Protein AF-0000000087658472 (afdb_homodimer)

Foldseek 3Di:
DPPPPPPPPPPVPPPPPPPCVNVPPPPPDPPDPPPPPPPPCPVVQQVQAAPQPSHGADQWKAFQPPGDIHHPVRVVVCVVVPQQADPPPRHGHDDCVRIDGDVVSVVVSVVD/DPPPPPPPPPPVPPPPPPDPVNVPPPPDDPPDPPPPPPDPCPVVQQVQAAPQPSHGADQWKAFQPPGDIHHPVRVVVCVVVPQQADPPPRHGHPDCVRIDGDVVSVVVVVVD

Sequence (224 aa):
MNNLPFSSANAEGKELSLDDYDRVRTPHKSLADNTELRLRAGTLSTELSCPICLDLLTQTMTTKECLHRFCAECITTALFRGNKECPTCRKKLVSKRSLRPDPNFDSLIAKVMNNLPFSSANAEGKELSLDDYDRVRTPHKSLADNTELRLRAGTLSTELSCPICLDLLTQTMTTKECLHRFCAECITTALFRGNKECPTCRKKLVSKRSLRPDPNFDSLIAKV

Solvent-accessible surface area (backbone atoms only — not comparable to full-atom values): 13220 Å² total; per-residue (Å²): 136,82,76,68,76,76,72,74,73,76,72,76,73,73,72,74,68,77,51,68,71,63,69,66,41,56,78,40,71,72,74,66,56,79,49,59,43,74,24,56,30,35,72,47,39,62,69,46,24,10,83,78,48,51,37,69,51,47,72,28,27,26,33,46,82,76,58,53,58,27,20,39,67,57,51,50,50,43,45,73,74,66,47,52,37,40,92,84,80,57,50,79,38,91,52,77,82,41,47,33,75,33,67,67,57,44,52,42,59,73,52,76,138,82,76,70,76,76,75,73,76,76,72,78,71,71,71,74,66,79,49,68,71,64,70,67,43,57,80,40,70,70,74,67,55,79,49,58,36,71,24,55,30,35,70,47,38,62,68,46,25,10,81,78,50,49,38,71,49,47,70,29,27,26,33,45,83,76,60,53,59,27,21,39,67,56,52,51,51,43,43,73,75,66,48,50,38,40,92,84,81,58,50,78,37,89,50,77,82,39,46,34,74,32,67,67,57,44,53,42,59,70,51,86

Radius of gyration: 25.74 Å; Cα contacts (8 Å, |Δi|>4): 326; chains: 2; bounding box: 112×47×68 Å

Secondary structure (DSSP, 8-state):
-------------------THHHH--------TT--EEE-HHHHHHHHB-TTT-SBPSSEEEETTT--EEEHHHHHHHHHTT--B-TTT--B--SGGGEEE-HHHHHHHHH-/-------------------THHHH--------TT--EEE-HHHHHHHHB-TTT-SBPSSEEEETTT--EEEHHHHHHHHHTT--B-TTT--B--SGGGEEE-HHHHHHHHH-

InterPro domains:
  IPR001841 Zinc finger, RING-type [PF13923] (50-89)
  IPR001841 Zinc finger, RING-type [PS50089] (50-90)
  IPR001841 Zinc finger, RING-type [SM00184] (50-89)
  IPR013083 Zinc finger, RING/FYVE/PHD-type [G3DSA:3.30.40.10] (43-112)
  IPR017907 Zinc finger, RING-type, conserved site [PS00518] (66-75)
  IPR043540 E3 ubiquitin-protein ligase RING1/RING2 [PTHR46076] (10-112)

Organism: Ancylostoma caninum (NCBI:txid29170)

pLDDT: mean 72.89, std 27.52, range [26.17, 98.81]
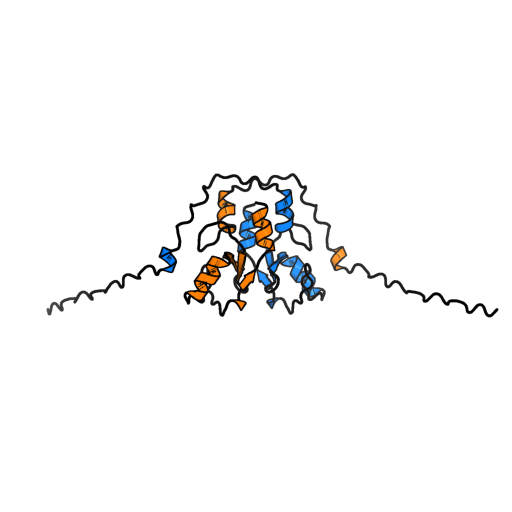
Nearest PDB structures (foldseek):
  3rpg-assembly1_C  TM=8.560E-01  e=5.191E-13  Homo sapiens
  2ckl-assembly1_B  TM=7.920E-01  e=3.411E-13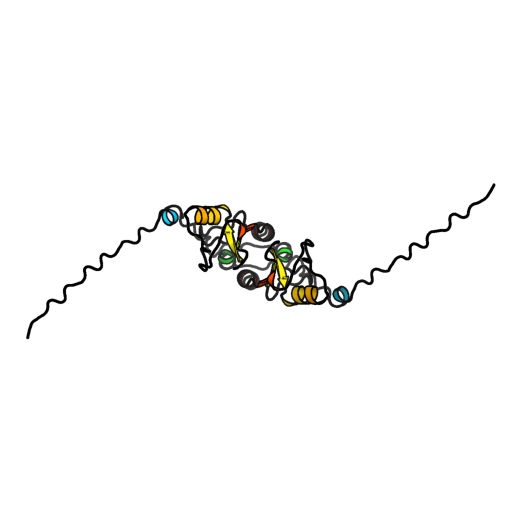  Mus musculus
  7nd1-assembly1_A  TM=8.164E-01  e=6.867E-13  Homo sapiens
  4r8p-assembly1_N  TM=8.300E-01  e=6.011E-12  Homo sapiens
  4r8p-assembly1_L  TM=8.344E-01  e=7.415E-12  Homo sapiens

Structure (mmCIF, N/CA/C/O backbone):
data_AF-0000000087658472-model_v1
#
loop_
_entity.id
_entity.type
_entity.pdbx_description
1 polymer 'RING-type E3 ubiquitin transferase'
#
loop_
_atom_site.group_PDB
_atom_site.id
_atom_site.type_symbol
_atom_site.label_atom_id
_atom_site.label_alt_id
_atom_site.label_comp_id
_atom_site.label_asym_id
_atom_site.label_entity_id
_atom_site.label_seq_id
_atom_site.pdbx_PDB_ins_code
_atom_site.Cartn_x
_atom_site.Cartn_y
_atom_site.Cartn_z
_atom_site.occupancy
_atom_site.B_iso_or_equiv
_atom_site.auth_seq_id
_atom_site.auth_comp_id
_atom_site.auth_asym_id
_atom_site.auth_atom_id
_atom_site.pdbx_PDB_model_num
ATOM 1 N N . MET A 1 1 ? -47.906 -23.25 -43.062 1 30.34 1 MET A N 1
ATOM 2 C CA . MET A 1 1 ? -47.688 -22.141 -42.156 1 30.34 1 MET A CA 1
ATOM 3 C C . MET A 1 1 ? -47.469 -22.656 -40.719 1 30.34 1 MET A C 1
ATOM 5 O O . MET A 1 1 ? -48.438 -22.891 -40 1 30.34 1 MET A O 1
ATOM 9 N N . ASN A 1 2 ? -46.562 -23.75 -40.562 1 27.38 2 ASN A N 1
ATOM 10 C CA . ASN A 1 2 ? -46.25 -24.594 -39.406 1 27.38 2 ASN A CA 1
ATOM 11 C C . ASN A 1 2 ? -45.688 -23.781 -38.25 1 27.38 2 ASN A C 1
ATOM 13 O O . ASN A 1 2 ? -44.719 -23.031 -38.406 1 27.38 2 ASN A O 1
ATOM 17 N N . ASN A 1 3 ? -46.656 -23.375 -37.375 1 29.25 3 ASN A N 1
ATOM 18 C CA . ASN A 1 3 ? -46.438 -22.641 -36.156 1 29.25 3 ASN A CA 1
ATOM 19 C C . ASN A 1 3 ? -45.438 -23.375 -35.25 1 29.25 3 ASN A C 1
ATOM 21 O O . ASN A 1 3 ? -45.75 -24.453 -34.719 1 29.25 3 ASN A O 1
ATOM 25 N N . LEU A 1 4 ? -44.25 -23.531 -35.688 1 34.59 4 LEU A N 1
ATOM 26 C CA . LEU A 1 4 ? -43.281 -24.188 -34.844 1 34.59 4 LEU A CA 1
ATOM 27 C C . LEU A 1 4 ? -43.219 -23.547 -33.469 1 34.59 4 LEU A C 1
ATOM 29 O O . LEU A 1 4 ? -43.156 -22.312 -33.344 1 34.59 4 LEU A O 1
ATOM 33 N N . PRO A 1 5 ? -43.969 -24.234 -32.5 1 37.62 5 PRO A N 1
ATOM 34 C CA . PRO A 1 5 ? -44 -23.688 -31.156 1 37.62 5 PRO A CA 1
ATOM 35 C C . PRO A 1 5 ? -42.594 -23.359 -30.609 1 37.62 5 PRO A C 1
ATOM 37 O O . PRO A 1 5 ? -41.625 -24 -31 1 37.62 5 PRO A O 1
ATOM 40 N N . PHE A 1 6 ? -42.344 -22.031 -30.531 1 32.72 6 PHE A N 1
ATOM 41 C CA . PHE A 1 6 ? -41.156 -21.484 -29.875 1 32.72 6 PHE A CA 1
ATOM 42 C C . PHE A 1 6 ? -41 -22.062 -28.469 1 32.72 6 PHE A C 1
ATOM 44 O O . PHE A 1 6 ? -41.875 -21.859 -27.609 1 32.72 6 PHE A O 1
ATOM 51 N N . SER A 1 7 ? -40.656 -23.391 -28.453 1 31.05 7 SER A N 1
ATOM 52 C CA . SER A 1 7 ? -40.406 -23.953 -27.125 1 31.05 7 SER A CA 1
ATOM 53 C C . SER A 1 7 ? -39.531 -23.031 -26.297 1 31.05 7 SER A C 1
ATOM 55 O O . SER A 1 7 ? -38.469 -22.609 -26.734 1 31.05 7 SER A O 1
ATOM 57 N N . SER A 1 8 ? -40.219 -22.281 -25.469 1 28.81 8 SER A N 1
ATOM 58 C CA . SER A 1 8 ? -39.625 -21.469 -24.422 1 28.81 8 SER A CA 1
ATOM 59 C C . SER A 1 8 ? -38.562 -22.219 -23.641 1 28.81 8 SER A C 1
ATOM 61 O O . SER A 1 8 ? -38.812 -23.297 -23.109 1 28.81 8 SER A O 1
ATOM 63 N N . ALA A 1 9 ? -37.406 -22.297 -24.188 1 26.17 9 ALA A N 1
ATOM 64 C CA . ALA A 1 9 ? -36.25 -22.812 -23.469 1 26.17 9 ALA A CA 1
ATOM 65 C C . ALA A 1 9 ? -3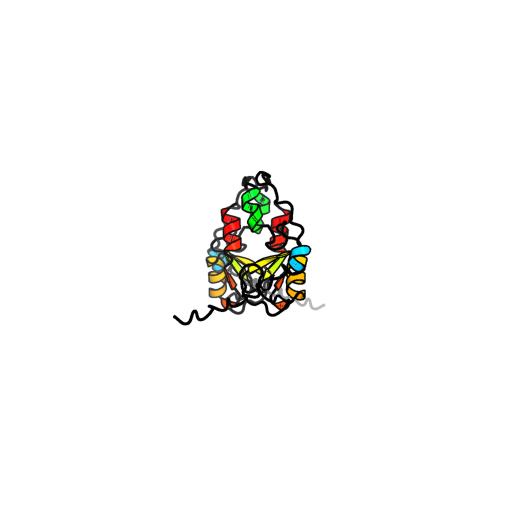6.25 -22.375 -22 1 26.17 9 ALA A C 1
ATOM 67 O O . ALA A 1 9 ? -36.469 -21.188 -21.703 1 26.17 9 ALA A O 1
ATOM 68 N N . ASN A 1 10 ? -36.875 -23.203 -21.141 1 27.91 10 ASN A N 1
ATOM 69 C CA . ASN A 1 10 ? -36.844 -23.078 -19.688 1 27.91 10 ASN A CA 1
ATOM 70 C C . ASN A 1 10 ? -35.469 -22.672 -19.188 1 27.91 10 ASN A C 1
ATOM 72 O O . ASN A 1 10 ? -34.5 -23.453 -19.312 1 27.91 10 ASN A O 1
ATOM 76 N N . ALA A 1 11 ? -35 -21.469 -19.422 1 28 11 ALA A N 1
ATOM 77 C CA . ALA A 1 11 ? -33.812 -20.922 -18.797 1 28 11 ALA A CA 1
ATOM 78 C C . ALA A 1 11 ? -33.75 -21.312 -17.312 1 28 11 ALA A C 1
ATOM 80 O O . ALA A 1 11 ? -34.562 -20.875 -16.516 1 28 11 ALA A O 1
ATOM 81 N N . GLU A 1 12 ? -33.625 -22.578 -17 1 31.33 12 GLU A N 1
ATOM 82 C CA . GLU A 1 12 ? -33.375 -22.922 -15.602 1 31.33 12 GLU A CA 1
ATOM 83 C C . GLU A 1 12 ? -32.438 -21.922 -14.953 1 31.33 12 GLU A C 1
ATOM 85 O O . GLU A 1 12 ? -31.297 -21.734 -15.422 1 31.33 12 GLU A O 1
ATOM 90 N N . GLY A 1 13 ? -32.906 -20.719 -14.594 1 29.78 13 GLY A N 1
ATOM 91 C CA . GLY A 1 13 ? -32.281 -19.703 -13.781 1 29.78 13 GLY A CA 1
ATOM 92 C C . GLY A 1 13 ? -31.453 -20.281 -12.641 1 29.78 13 GLY A C 1
ATOM 93 O O . GLY A 1 13 ? -32 -20.906 -11.727 1 29.78 13 GLY A O 1
ATOM 94 N N . LYS A 1 14 ? -30.406 -21.062 -12.891 1 32.84 14 LYS A N 1
ATOM 95 C CA . LYS A 1 14 ? -29.547 -21.484 -11.781 1 32.84 14 LYS A CA 1
ATOM 96 C C . LYS A 1 14 ? -29.375 -20.344 -10.773 1 32.84 14 LYS A C 1
ATOM 98 O O . LYS A 1 14 ? -28.938 -19.25 -11.125 1 32.84 14 LYS A O 1
ATOM 103 N N . GLU A 1 15 ? -30.297 -20.266 -9.805 1 33.66 15 GLU A N 1
ATOM 104 C CA . GLU A 1 15 ? -30.156 -19.406 -8.633 1 33.66 15 GLU A CA 1
ATOM 105 C C . GLU A 1 15 ? -28.719 -19.406 -8.117 1 33.66 15 GLU A C 1
ATOM 107 O O . GLU A 1 15 ? -28.172 -20.453 -7.781 1 33.66 15 GLU A O 1
ATOM 112 N N . LEU A 1 16 ? -27.828 -18.859 -8.812 1 36.22 16 LEU A N 1
ATOM 113 C CA . LEU A 1 16 ? -26.516 -18.609 -8.234 1 36.22 16 LEU A CA 1
ATOM 114 C C . LEU A 1 16 ? -26.609 -18.391 -6.73 1 36.22 16 LEU A C 1
ATOM 116 O O . LEU A 1 16 ? -27.25 -17.438 -6.273 1 36.22 16 LEU A O 1
ATOM 120 N N . SER A 1 17 ? -26.828 -19.516 -5.988 1 35.62 17 SER A N 1
ATOM 121 C CA . SER A 1 17 ? -26.734 -19.516 -4.531 1 35.62 17 SER A CA 1
ATOM 122 C C . SER A 1 17 ? -25.625 -18.594 -4.043 1 35.62 17 SER A C 1
ATOM 124 O O . SER A 1 17 ? -24.5 -18.656 -4.543 1 35.62 17 SER A O 1
ATOM 126 N N . LEU A 1 18 ? -25.922 -17.406 -3.754 1 39.31 18 LEU A N 1
ATOM 127 C CA . LEU A 1 18 ? -25.062 -16.531 -2.982 1 39.31 18 LEU A CA 1
ATOM 128 C C . LEU A 1 18 ? -24.203 -17.328 -1.994 1 39.31 18 LEU A C 1
ATOM 130 O O . LEU A 1 18 ? -24.75 -18.031 -1.135 1 39.31 18 LEU A O 1
ATOM 134 N N . ASP A 1 19 ? -23.172 -17.984 -2.432 1 38.66 19 ASP A N 1
ATOM 135 C CA . ASP A 1 19 ? -22.312 -18.875 -1.653 1 38.66 19 ASP A CA 1
ATOM 136 C C . ASP A 1 19 ? -22.062 -18.312 -0.257 1 38.66 19 ASP A C 1
ATOM 138 O O . ASP A 1 19 ? -22.297 -17.141 -0.008 1 38.66 19 ASP A O 1
ATOM 142 N N . ASP A 1 20 ? -21.812 -19.219 0.726 1 39.56 20 ASP A N 1
ATOM 143 C CA . ASP A 1 20 ? -21.578 -19.062 2.156 1 39.56 20 ASP A CA 1
ATOM 144 C C . ASP A 1 20 ? -20.672 -17.859 2.436 1 39.56 20 ASP A C 1
ATOM 146 O O . ASP A 1 2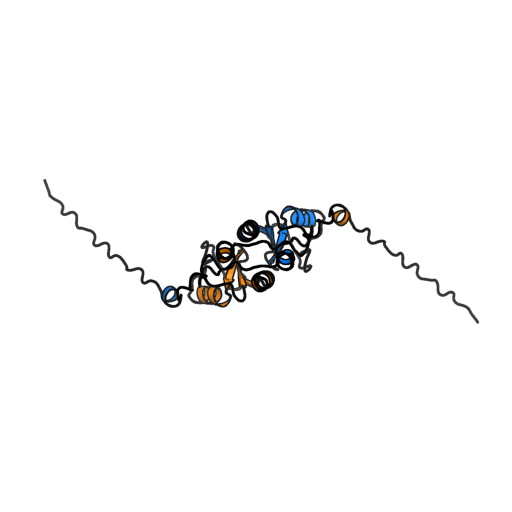0 ? -20.656 -17.328 3.547 1 39.56 20 ASP A O 1
ATOM 150 N N . TYR A 1 21 ? -19.766 -17.656 1.593 1 40.56 21 TYR A N 1
ATOM 151 C CA . TYR A 1 21 ? -18.953 -16.484 1.854 1 40.56 21 TYR A CA 1
ATOM 152 C C . TYR A 1 21 ? -19.812 -15.234 1.986 1 40.56 21 TYR A C 1
ATOM 154 O O . TYR A 1 21 ? -19.547 -14.375 2.836 1 40.56 21 TYR A O 1
ATOM 162 N N . ASP A 1 22 ? -20.781 -15.117 1.139 1 42.12 22 ASP A N 1
ATOM 163 C CA . ASP A 1 22 ? -21.672 -13.969 1.222 1 42.12 22 ASP A CA 1
ATOM 164 C C . ASP A 1 22 ? -22.484 -13.984 2.521 1 42.12 22 ASP A C 1
ATOM 166 O O . ASP A 1 22 ? -23.125 -12.992 2.873 1 42.12 22 ASP A O 1
ATOM 170 N N . ARG A 1 23 ? -22.781 -15.148 3.047 1 40.56 23 ARG A N 1
ATOM 171 C CA . ARG A 1 23 ? -23.578 -15.258 4.273 1 40.56 23 ARG A CA 1
ATOM 172 C C . ARG A 1 23 ? -22.812 -14.688 5.465 1 40.56 23 ARG A C 1
ATOM 174 O O . ARG A 1 23 ? -23.391 -14.43 6.52 1 40.56 23 ARG A O 1
ATOM 181 N N . VAL A 1 24 ? -21.547 -14.914 5.465 1 43.03 24 VAL A N 1
ATOM 182 C CA . VAL A 1 24 ? -20.797 -14.461 6.637 1 43.03 24 VAL A CA 1
ATOM 183 C C . VAL A 1 24 ? -20.531 -12.961 6.531 1 43.03 24 VAL A C 1
ATOM 185 O O . VAL A 1 24 ? -20.016 -12.352 7.469 1 43.03 24 VAL A O 1
ATOM 188 N N . ARG A 1 25 ? -20.656 -12.445 5.387 1 38.69 25 ARG A N 1
ATOM 189 C CA . ARG A 1 25 ? -20.359 -11.016 5.332 1 38.69 25 ARG A CA 1
ATOM 190 C C . ARG A 1 25 ? -21.453 -10.203 6.031 1 38.69 25 ARG A C 1
ATOM 192 O O . ARG A 1 25 ? -22.625 -10.297 5.672 1 38.69 25 ARG A O 1
ATOM 199 N N . THR A 1 26 ? -21.422 -10.242 7.32 1 38.94 26 THR A N 1
ATOM 200 C CA . THR A 1 26 ? -22.297 -9.234 7.914 1 38.94 26 THR A CA 1
ATOM 201 C C . THR A 1 26 ? -22.047 -7.867 7.293 1 38.94 26 THR A C 1
ATOM 203 O O . THR A 1 26 ? -20.906 -7.473 7.09 1 38.94 26 THR A O 1
ATOM 206 N N . PRO A 1 27 ? -23.078 -7.387 6.594 1 36.5 27 PRO A N 1
ATOM 207 C CA . PRO A 1 27 ? -22.891 -6.027 6.082 1 36.5 27 PRO A CA 1
ATOM 208 C C . PRO A 1 27 ? -22.266 -5.094 7.109 1 36.5 27 PRO A C 1
ATOM 210 O O . PRO A 1 27 ? -22.625 -5.117 8.289 1 36.5 27 PRO A O 1
ATOM 213 N N . HIS A 1 28 ? -21.031 -4.887 7.031 1 39.03 28 HIS A N 1
ATOM 214 C CA . HIS A 1 28 ? -20.391 -3.93 7.926 1 39.03 28 HIS A CA 1
ATOM 215 C C . HIS A 1 28 ? -21.156 -2.604 7.941 1 39.03 28 HIS A C 1
ATOM 217 O O . HIS A 1 28 ? -21.781 -2.232 6.949 1 39.03 28 HIS A O 1
ATOM 223 N N . LYS A 1 29 ? -21.656 -2.203 9.07 1 37.66 29 LYS A N 1
ATOM 224 C CA . LYS A 1 29 ? -22.234 -0.881 9.266 1 37.66 29 LYS A CA 1
ATOM 225 C C . LYS A 1 29 ? -21.469 0.183 8.484 1 37.66 29 LYS A C 1
ATOM 227 O O . LYS A 1 29 ? -20.25 0.239 8.547 1 37.66 29 LYS A O 1
ATOM 232 N N . SER A 1 30 ? -22 0.562 7.312 1 38.56 30 SER A N 1
ATOM 233 C CA . SER A 1 30 ? -21.438 1.707 6.602 1 38.56 30 SER A CA 1
ATOM 234 C C . SER A 1 30 ? -20.906 2.756 7.574 1 38.56 30 SER A C 1
ATOM 236 O O . SER A 1 30 ? -21.594 3.129 8.531 1 38.56 30 SER A O 1
ATOM 238 N N . LEU A 1 31 ? -19.688 2.801 7.992 1 41.69 31 LEU A N 1
ATOM 239 C CA . LEU A 1 31 ? -19.219 3.977 8.719 1 41.69 31 LEU A CA 1
ATOM 240 C C . LEU A 1 31 ? -19.938 5.23 8.234 1 41.69 31 LEU A C 1
ATOM 242 O O . LEU A 1 31 ? -20.078 5.449 7.027 1 41.69 31 LEU A O 1
ATOM 246 N N . ALA A 1 32 ? -20.875 5.738 8.914 1 40.34 32 ALA A N 1
ATOM 247 C CA . ALA A 1 32 ? -21.594 6.988 8.672 1 40.34 32 ALA A CA 1
ATOM 248 C C . ALA A 1 32 ? -20.656 8.07 8.141 1 40.34 32 ALA A C 1
ATOM 250 O O . ALA A 1 32 ? -19.484 8.141 8.547 1 40.34 32 ALA A O 1
ATOM 251 N N . ASP A 1 33 ? -20.828 8.727 6.906 1 45.09 33 ASP A N 1
ATOM 252 C CA . ASP A 1 33 ? -20.281 9.836 6.133 1 45.09 33 ASP A CA 1
ATOM 253 C C . ASP A 1 33 ? -19.688 10.906 7.047 1 45.09 33 ASP A C 1
ATOM 255 O O . ASP A 1 33 ? -18.688 11.531 6.707 1 45.09 33 ASP A O 1
ATOM 259 N N . ASN A 1 34 ? -20.359 11.266 8.141 1 42.62 34 ASN A N 1
ATOM 260 C CA . ASN A 1 34 ? -20.109 12.57 8.742 1 42.62 34 ASN A CA 1
ATOM 261 C C . ASN A 1 34 ? -19 12.508 9.789 1 42.62 34 ASN A C 1
ATOM 263 O O . ASN A 1 34 ? -18.906 13.383 10.656 1 42.62 34 ASN A O 1
ATOM 267 N N . THR A 1 35 ? -18.438 11.305 10.078 1 43.53 35 THR A N 1
ATOM 268 C CA . THR A 1 35 ? -17.484 11.398 11.18 1 43.53 35 THR A CA 1
ATOM 269 C C . THR A 1 35 ? -16.156 11.992 10.711 1 43.53 35 THR A C 1
ATOM 271 O O . THR A 1 35 ? -15.547 11.492 9.766 1 43.53 35 THR A O 1
ATOM 274 N N . GLU A 1 36 ? -16.047 13.297 10.922 1 46.66 36 GLU A N 1
ATOM 275 C CA . GLU A 1 36 ? -14.812 14.047 10.68 1 46.66 36 GLU A CA 1
ATOM 276 C C . GLU A 1 36 ? -13.656 13.492 11.508 1 46.66 36 GLU A C 1
ATOM 278 O O . GLU A 1 36 ? -13.742 13.43 12.734 1 46.66 36 GLU A O 1
ATOM 283 N N . LEU A 1 37 ? -13.117 12.43 11.047 1 47.88 37 LEU A N 1
ATOM 284 C CA . LEU A 1 37 ? -11.914 12.07 11.789 1 47.88 37 LEU A CA 1
ATOM 285 C C . LEU A 1 37 ? -10.898 13.219 11.766 1 47.88 37 LEU A C 1
ATOM 287 O O . LEU A 1 37 ? -10.688 13.836 10.719 1 47.88 37 LEU A O 1
ATOM 291 N N . ARG A 1 38 ? -10.812 13.977 12.797 1 46.91 38 ARG A N 1
ATOM 292 C CA . ARG A 1 38 ? -9.812 15.008 13.023 1 46.91 38 ARG A CA 1
ATOM 293 C C . ARG A 1 38 ? -8.398 14.445 12.906 1 46.91 38 ARG A C 1
ATOM 295 O O . ARG A 1 38 ? -7.965 13.664 13.758 1 46.91 38 ARG A O 1
ATOM 302 N N . LEU A 1 39 ? -8.086 13.898 11.789 1 50.97 39 LEU A N 1
ATOM 303 C CA . LEU A 1 39 ? -6.699 13.453 11.75 1 50.97 39 LEU A CA 1
ATOM 304 C C . LEU A 1 39 ? -5.742 14.633 11.898 1 50.97 39 LEU A C 1
ATOM 306 O O . LEU A 1 39 ? -6.008 15.719 11.391 1 50.97 39 LEU A O 1
ATOM 310 N N . ARG A 1 40 ? -5.051 14.766 13 1 48.34 40 ARG A N 1
ATOM 311 C CA . ARG A 1 40 ? -3.992 15.758 13.141 1 48.34 40 ARG A CA 1
ATOM 312 C C . ARG A 1 40 ? -3.02 15.688 11.969 1 48.34 40 ARG A C 1
ATOM 314 O O . ARG A 1 40 ? -2.547 14.609 11.602 1 48.34 40 ARG A O 1
ATOM 321 N N . ALA A 1 41 ? -3.166 16.469 11.031 1 54.44 41 ALA A N 1
ATOM 322 C CA . ALA A 1 41 ? -2.379 16.625 9.812 1 54.44 41 ALA A CA 1
ATOM 323 C C . ALA A 1 41 ? -0.94 16.172 10.031 1 54.44 41 ALA A C 1
ATOM 325 O O . ALA A 1 41 ? -0.314 15.617 9.117 1 54.44 41 ALA A O 1
ATOM 326 N N . GLY A 1 42 ? -0.486 16.203 11.281 1 54.5 42 GLY A N 1
ATOM 327 C CA . GLY A 1 42 ? 0.942 15.984 11.438 1 54.5 42 GLY A CA 1
ATOM 328 C C . GLY A 1 42 ? 1.323 14.516 11.406 1 54.5 42 GLY A C 1
ATOM 329 O O . GLY A 1 42 ? 2.328 14.148 10.797 1 54.5 42 GLY A O 1
ATOM 330 N N . THR A 1 43 ? 0.614 13.695 12.172 1 58.91 43 THR A N 1
ATOM 331 C CA . THR A 1 43 ? 1.018 12.297 12.297 1 58.91 43 THR A CA 1
ATOM 332 C C . THR A 1 43 ? 0.682 11.516 11.031 1 58.91 43 THR A C 1
ATOM 334 O O . THR A 1 43 ? 1.439 10.641 10.617 1 58.91 43 THR A O 1
ATOM 337 N N . LEU A 1 44 ? -0.344 11.961 10.359 1 66.56 44 LEU A N 1
ATOM 338 C CA . LEU A 1 44 ? -0.677 11.273 9.117 1 66.56 44 LEU A CA 1
ATOM 339 C C . LEU A 1 44 ? 0.315 11.641 8.016 1 66.56 44 LEU A C 1
ATOM 341 O O . LEU A 1 44 ? 0.471 10.891 7.047 1 66.56 44 LEU A O 1
ATOM 345 N N . SER A 1 45 ? 1.047 12.633 8.367 1 73.75 45 SER A N 1
ATOM 346 C CA . SER A 1 45 ? 1.925 13.18 7.336 1 73.75 45 SER A CA 1
ATOM 347 C C . SER A 1 45 ? 3.096 12.242 7.059 1 73.75 45 SER A C 1
ATOM 349 O O . SER A 1 45 ? 3.477 12.039 5.902 1 73.75 45 SER A O 1
ATOM 351 N N . THR A 1 46 ? 3.555 11.531 8.07 1 85.19 46 THR A N 1
ATOM 352 C CA . THR A 1 46 ? 4.73 10.703 7.836 1 85.19 46 THR A CA 1
ATOM 353 C C . THR A 1 46 ? 4.371 9.484 6.992 1 85.19 46 THR A C 1
ATOM 355 O O . THR A 1 46 ? 5.156 9.062 6.141 1 85.19 46 THR A O 1
ATOM 358 N N . GLU A 1 47 ? 3.174 9.023 7.266 1 88.62 47 GLU A N 1
ATOM 359 C CA . GLU A 1 47 ? 2.768 7.816 6.551 1 88.62 47 GLU A CA 1
ATOM 360 C C . GLU A 1 47 ? 2.414 8.125 5.098 1 88.62 47 GLU A C 1
ATOM 362 O O . GLU A 1 47 ? 2.408 7.234 4.25 1 88.62 47 GLU A O 1
ATOM 367 N N . LEU A 1 48 ? 2.168 9.414 4.863 1 91.69 48 LEU A N 1
ATOM 368 C CA . LEU A 1 48 ? 1.75 9.812 3.527 1 91.69 48 LEU A CA 1
ATOM 369 C C . LEU A 1 48 ? 2.896 10.492 2.781 1 91.69 48 LEU A C 1
ATOM 371 O O . LEU A 1 48 ? 2.738 10.898 1.628 1 91.69 48 LEU A O 1
ATOM 375 N N . SER A 1 49 ? 4.066 10.492 3.463 1 92.56 49 SER A N 1
ATOM 376 C CA . SER A 1 49 ? 5.195 11.203 2.865 1 92.56 49 SER A CA 1
ATOM 377 C C . SER A 1 49 ? 6.199 10.227 2.26 1 92.56 49 SER A C 1
ATOM 379 O O . SER A 1 49 ? 6.391 9.125 2.777 1 92.56 49 SER A O 1
ATOM 381 N N . CYS A 1 50 ? 6.805 10.664 1.278 1 96 50 CYS A N 1
ATOM 382 C CA . CYS A 1 50 ? 7.918 9.945 0.666 1 96 50 CYS A CA 1
ATOM 383 C C . CYS A 1 50 ? 9.164 10.023 1.539 1 96 50 CYS A C 1
ATOM 385 O O . CYS A 1 50 ? 9.609 11.117 1.896 1 96 50 CYS A O 1
ATOM 387 N N . PRO A 1 51 ? 9.781 8.906 1.803 1 96.69 51 PRO A N 1
ATOM 388 C CA . PRO A 1 51 ? 10.984 8.898 2.641 1 96.69 51 PRO A CA 1
ATOM 389 C C . PRO A 1 51 ? 12.18 9.539 1.952 1 96.69 51 PRO A C 1
ATOM 391 O O . PRO A 1 51 ? 13.188 9.844 2.605 1 96.69 51 PRO A O 1
ATOM 394 N N . ILE A 1 52 ? 12.133 9.719 0.731 1 95.88 52 ILE A N 1
ATOM 395 C CA . ILE A 1 52 ? 13.281 10.25 0.002 1 95.88 52 ILE A CA 1
ATOM 396 C C . ILE A 1 52 ? 13.195 11.766 -0.075 1 95.88 52 ILE A C 1
ATOM 398 O O . ILE A 1 52 ? 14.117 12.477 0.344 1 95.88 52 ILE A O 1
ATOM 402 N N . CYS A 1 53 ? 12.156 12.258 -0.551 1 94.62 53 CYS A N 1
ATOM 403 C CA . CYS A 1 53 ? 12.062 13.703 -0.757 1 94.62 53 CYS A CA 1
ATOM 404 C C . CYS A 1 53 ? 11.352 14.375 0.41 1 94.62 53 CYS A C 1
ATOM 406 O O . CYS A 1 53 ? 11.391 15.602 0.542 1 94.62 53 CYS A O 1
ATOM 408 N N . LEU A 1 54 ? 10.602 13.602 1.284 1 92.06 54 LEU A N 1
ATOM 409 C CA . LEU A 1 54 ? 9.922 14.023 2.508 1 92.06 54 LEU A CA 1
ATOM 410 C C . LEU A 1 54 ? 8.68 14.844 2.186 1 92.06 54 LEU A C 1
ATOM 412 O O . LEU A 1 54 ? 8.086 15.453 3.08 1 92.06 54 LEU A O 1
ATOM 416 N N . ASP A 1 55 ? 8.211 14.883 0.914 1 91.56 55 ASP A N 1
ATOM 417 C CA . ASP A 1 55 ? 6.938 15.461 0.515 1 91.56 55 ASP A CA 1
ATOM 418 C C . ASP A 1 55 ? 5.848 14.398 0.436 1 91.56 55 ASP A C 1
ATOM 420 O O . ASP A 1 55 ? 6.125 13.203 0.601 1 91.56 55 ASP A O 1
ATOM 424 N N . LEU A 1 56 ? 4.609 14.867 0.249 1 93.25 56 LEU A N 1
ATOM 425 C CA . LEU A 1 56 ? 3.527 13.914 0.003 1 93.25 56 LEU A CA 1
ATOM 426 C C . LEU A 1 56 ? 3.842 13.031 -1.198 1 93.25 56 LEU A C 1
ATOM 428 O O . LEU A 1 56 ? 4.352 13.516 -2.213 1 93.25 56 LEU A O 1
ATOM 432 N N . LEU A 1 57 ? 3.553 11.852 -1.019 1 96.06 57 LEU A N 1
ATOM 433 C CA . LEU A 1 57 ? 3.803 10.906 -2.104 1 96.06 57 LEU A CA 1
ATOM 434 C C . LEU A 1 57 ? 3.074 11.336 -3.373 1 96.06 57 LEU A C 1
ATOM 436 O O . LEU A 1 57 ? 1.908 11.734 -3.32 1 96.06 57 LEU A O 1
ATOM 440 N N . THR A 1 58 ? 3.777 11.352 -4.508 1 97 58 THR A N 1
ATOM 441 C CA . THR A 1 58 ? 3.221 11.633 -5.828 1 97 58 THR A CA 1
ATOM 442 C C . THR A 1 58 ? 3.488 10.469 -6.785 1 97 58 THR A C 1
ATOM 444 O O . THR A 1 58 ? 4.625 10.008 -6.906 1 97 58 THR A O 1
ATOM 447 N N . GLN A 1 59 ? 2.354 10.094 -7.52 1 98.62 59 GLN A N 1
ATOM 448 C CA . GLN A 1 59 ? 2.5 8.914 -8.367 1 98.62 59 GLN A CA 1
ATOM 449 C C . GLN A 1 59 ? 3.193 7.781 -7.613 1 98.62 59 GLN A C 1
ATOM 451 O O . GLN A 1 59 ? 4.25 7.305 -8.031 1 98.62 59 GLN A O 1
ATOM 456 N N . THR A 1 60 ? 2.561 7.289 -6.582 1 98.5 60 THR A N 1
ATOM 457 C CA . THR A 1 60 ? 3.145 6.398 -5.586 1 98.5 60 THR A CA 1
ATOM 458 C C . THR A 1 60 ? 3.584 5.086 -6.227 1 98.5 60 THR A C 1
ATOM 460 O O . THR A 1 60 ? 2.838 4.488 -7.008 1 98.5 60 THR A O 1
ATOM 463 N N . MET A 1 61 ? 4.816 4.703 -5.98 1 98.81 61 MET A N 1
ATOM 464 C CA . MET A 1 61 ? 5.355 3.379 -6.281 1 98.81 61 MET A CA 1
ATOM 465 C C . MET A 1 61 ? 5.582 2.58 -5 1 98.81 61 MET A C 1
ATOM 467 O O . MET A 1 61 ? 6.066 3.121 -4.004 1 98.81 61 MET A O 1
ATOM 471 N N . THR A 1 62 ? 5.176 1.262 -4.992 1 98.5 62 THR A N 1
ATOM 472 C CA . THR A 1 62 ? 5.336 0.367 -3.852 1 98.5 62 THR A CA 1
ATOM 473 C C . THR A 1 62 ? 6.254 -0.799 -4.203 1 98.5 62 THR A C 1
ATOM 475 O O . THR A 1 62 ? 6.152 -1.371 -5.289 1 98.5 62 THR A O 1
ATOM 478 N N . THR A 1 63 ? 7.145 -1.062 -3.309 1 97.69 63 THR A N 1
ATOM 479 C CA . THR A 1 63 ? 7.965 -2.252 -3.504 1 97.69 63 THR A CA 1
ATOM 480 C C . THR A 1 63 ? 7.148 -3.518 -3.246 1 97.69 63 THR A C 1
ATOM 482 O O . THR A 1 63 ? 6.387 -3.586 -2.279 1 97.69 63 THR A O 1
ATOM 485 N N . LYS A 1 64 ? 7.324 -4.492 -4.016 1 96.44 64 LYS A N 1
ATOM 486 C CA . LYS A 1 64 ? 6.504 -5.695 -3.949 1 96.44 64 LYS A CA 1
ATOM 487 C C . LYS A 1 64 ? 6.793 -6.488 -2.676 1 96.44 64 LYS A C 1
ATOM 489 O O . LYS A 1 64 ? 5.879 -7.055 -2.072 1 96.44 64 LYS A O 1
ATOM 494 N N . GLU A 1 65 ? 7.992 -6.48 -2.225 1 94.62 65 GLU A N 1
ATOM 495 C CA . GLU A 1 65 ? 8.375 -7.367 -1.128 1 94.62 65 GLU A CA 1
ATOM 496 C C . GLU A 1 65 ? 8.172 -6.691 0.224 1 94.62 65 GLU A C 1
ATOM 498 O O . GLU A 1 65 ? 7.633 -7.297 1.152 1 94.62 65 GLU A O 1
ATOM 503 N N . CYS A 1 66 ? 8.578 -5.5 0.351 1 96.19 66 CYS A N 1
ATOM 504 C CA . CYS A 1 66 ? 8.547 -4.863 1.662 1 96.19 66 CYS A CA 1
ATOM 505 C C . CYS A 1 66 ? 7.41 -3.852 1.749 1 96.19 66 CYS A C 1
ATOM 507 O O . CYS A 1 66 ? 7.09 -3.365 2.834 1 96.19 66 CYS A O 1
ATOM 509 N N . LEU A 1 67 ? 6.801 -3.453 0.731 1 98.06 67 LEU A N 1
ATOM 510 C CA . LEU A 1 67 ? 5.613 -2.615 0.624 1 98.06 67 LEU A CA 1
ATOM 511 C C . LEU A 1 67 ? 5.906 -1.194 1.093 1 98.06 67 LEU A C 1
ATOM 513 O O . LEU A 1 67 ? 4.988 -0.452 1.45 1 98.06 67 LEU A O 1
ATOM 517 N N . HIS A 1 68 ? 7.18 -0.794 1.011 1 97.81 68 HIS A N 1
ATOM 518 C CA . HIS A 1 68 ? 7.473 0.617 1.231 1 97.81 68 HIS A CA 1
ATOM 519 C C . HIS A 1 68 ? 7.137 1.45 -0 1 97.81 68 HIS A C 1
ATOM 521 O O . HIS A 1 68 ? 7.277 0.979 -1.131 1 97.81 68 HIS A O 1
ATOM 527 N N . ARG A 1 69 ? 6.68 2.615 0.298 1 98.31 69 ARG A N 1
ATOM 528 C CA . ARG A 1 69 ? 6.156 3.48 -0.753 1 98.31 69 ARG A CA 1
ATOM 529 C C . ARG A 1 69 ? 7.07 4.68 -0.984 1 98.31 69 ARG A C 1
ATOM 531 O O . ARG A 1 69 ? 7.645 5.223 -0.036 1 98.31 69 ARG A O 1
ATOM 538 N N . PHE A 1 70 ? 7.172 5.105 -2.281 1 98.19 70 PHE A N 1
ATOM 539 C CA . PHE A 1 70 ? 7.957 6.254 -2.719 1 98.19 70 PHE A CA 1
ATOM 540 C C . PHE A 1 70 ? 7.273 6.965 -3.879 1 98.19 70 PHE A C 1
ATOM 542 O O . PHE A 1 70 ? 6.449 6.375 -4.578 1 98.19 70 PHE A O 1
ATOM 549 N N . CYS A 1 71 ? 7.629 8.195 -4.062 1 98.38 71 CYS A N 1
ATOM 550 C CA . CYS A 1 71 ? 7.27 8.812 -5.328 1 98.38 71 CYS A CA 1
ATOM 551 C C . CYS A 1 71 ? 7.867 8.047 -6.504 1 98.38 71 CYS A C 1
ATOM 553 O O . CYS A 1 71 ? 8.977 7.527 -6.406 1 98.38 71 CYS A O 1
ATOM 555 N N . ALA A 1 72 ? 7.176 8.039 -7.531 1 98.75 72 ALA A N 1
ATOM 556 C CA . ALA A 1 72 ? 7.695 7.395 -8.734 1 98.75 72 ALA A CA 1
ATOM 557 C C . ALA A 1 72 ? 9.047 7.98 -9.133 1 98.75 72 ALA A C 1
ATOM 559 O O . ALA A 1 72 ? 10.008 7.238 -9.367 1 98.75 72 ALA A O 1
ATOM 560 N N . GLU A 1 73 ? 9.141 9.242 -9.141 1 98.19 73 GLU A N 1
ATOM 561 C CA . GLU A 1 73 ? 10.375 9.891 -9.57 1 98.19 73 GLU A CA 1
ATOM 562 C C . GLU A 1 73 ? 11.516 9.594 -8.602 1 98.19 73 GLU A C 1
ATOM 564 O O . GLU A 1 73 ? 12.633 9.305 -9.023 1 98.19 73 GLU A O 1
ATOM 569 N N . CYS A 1 74 ? 11.227 9.633 -7.387 1 97.88 74 CYS A N 1
ATOM 570 C CA . CYS A 1 74 ? 12.25 9.438 -6.371 1 97.88 74 CYS A CA 1
ATOM 571 C C . CYS A 1 74 ? 12.844 8.031 -6.461 1 97.88 74 CYS A C 1
ATOM 573 O O . CYS A 1 74 ? 14.062 7.867 -6.512 1 97.88 74 CYS A O 1
ATOM 575 N N . ILE A 1 75 ? 12.047 7.035 -6.504 1 98 75 ILE A N 1
ATOM 576 C CA . ILE A 1 75 ? 12.539 5.664 -6.473 1 98 75 ILE A CA 1
ATOM 577 C C . ILE A 1 75 ? 13.203 5.328 -7.805 1 98 75 ILE A C 1
ATOM 579 O O . ILE A 1 75 ? 14.188 4.582 -7.844 1 98 75 ILE A O 1
ATOM 583 N N . THR A 1 76 ? 12.633 5.848 -8.836 1 96.88 76 THR A N 1
ATOM 584 C CA . THR A 1 76 ? 13.273 5.633 -10.133 1 96.88 76 THR A CA 1
ATOM 585 C C . THR A 1 76 ? 14.672 6.242 -10.156 1 96.88 76 THR A C 1
ATOM 587 O O . THR A 1 76 ? 15.625 5.605 -10.609 1 96.88 76 THR A O 1
ATOM 590 N N . THR A 1 77 ? 14.742 7.434 -9.672 1 96.81 77 THR A N 1
ATOM 591 C CA . THR A 1 77 ? 16.031 8.102 -9.602 1 96.81 77 THR A CA 1
ATOM 592 C C . THR A 1 77 ? 17.016 7.312 -8.727 1 96.81 77 THR A C 1
ATOM 594 O O . THR A 1 77 ? 18.172 7.148 -9.086 1 96.81 77 THR A O 1
ATOM 597 N N . ALA A 1 78 ? 16.531 6.848 -7.598 1 96.38 78 ALA A N 1
ATOM 598 C CA . ALA A 1 78 ? 17.375 6.062 -6.695 1 96.38 78 ALA A CA 1
ATOM 599 C C . ALA A 1 78 ? 17.922 4.824 -7.398 1 96.38 78 ALA A C 1
ATOM 601 O O . ALA A 1 78 ? 19.109 4.523 -7.305 1 96.38 78 ALA A O 1
ATOM 602 N N . LEU A 1 79 ? 17.125 4.113 -8.125 1 94.69 79 LEU A N 1
ATOM 603 C CA . LEU A 1 79 ? 17.531 2.902 -8.828 1 94.69 79 LEU A CA 1
ATOM 604 C C . LEU A 1 79 ? 18.516 3.229 -9.945 1 94.69 79 LEU A C 1
ATOM 606 O O . LEU A 1 79 ? 19.5 2.5 -10.156 1 94.69 79 LEU A O 1
ATOM 610 N N . PHE A 1 80 ? 18.281 4.289 -10.602 1 93.62 80 PHE A N 1
ATOM 611 C CA . PHE A 1 80 ? 19.125 4.691 -11.727 1 93.62 80 PHE A CA 1
ATOM 612 C C . PHE A 1 80 ? 20.516 5.086 -11.258 1 93.62 80 PHE A C 1
ATOM 614 O O . PHE A 1 80 ? 21.5 4.934 -11.992 1 93.62 80 PHE A O 1
ATOM 621 N N . ARG A 1 81 ? 20.609 5.598 -10.031 1 94.19 81 ARG A N 1
ATOM 622 C CA . ARG A 1 81 ? 21.891 6 -9.453 1 94.19 81 ARG A CA 1
ATOM 623 C C . ARG A 1 81 ? 22.688 4.789 -8.977 1 94.19 81 ARG A C 1
ATOM 625 O O . ARG A 1 81 ? 23.797 4.934 -8.477 1 94.19 81 ARG A O 1
ATOM 632 N N . GLY A 1 82 ? 22.078 3.549 -9.086 1 90.31 82 GLY A N 1
ATOM 633 C CA . GLY A 1 82 ? 22.812 2.326 -8.797 1 90.31 82 GLY A CA 1
ATOM 634 C C . GLY A 1 82 ? 22.5 1.752 -7.43 1 90.31 82 GLY A C 1
ATOM 635 O O . GLY A 1 82 ? 23.094 0.756 -7.02 1 90.31 82 GLY A O 1
ATOM 636 N N . ASN A 1 83 ? 21.688 2.426 -6.691 1 89.56 83 ASN A N 1
ATOM 637 C CA . ASN A 1 83 ? 21.234 1.891 -5.406 1 89.56 83 ASN A CA 1
ATOM 638 C C . ASN A 1 83 ? 20.094 0.893 -5.582 1 89.56 83 ASN A C 1
ATOM 640 O O . ASN A 1 83 ? 18.922 1.278 -5.598 1 89.56 83 ASN A O 1
ATOM 644 N N . LYS A 1 84 ? 20.422 -0.32 -5.539 1 95.19 84 LYS A N 1
ATOM 645 C CA . LYS A 1 84 ? 19.438 -1.362 -5.836 1 95.19 84 LYS A CA 1
ATOM 646 C C . LYS A 1 84 ? 18.875 -1.962 -4.551 1 95.19 84 LYS A C 1
ATOM 648 O O . LYS A 1 84 ? 18.859 -3.184 -4.391 1 95.19 84 LYS A O 1
ATOM 653 N N . GLU A 1 85 ? 18.562 -1.178 -3.643 1 97.25 85 GLU A N 1
ATOM 654 C CA . GLU A 1 85 ? 17.906 -1.559 -2.398 1 97.25 85 GLU A CA 1
ATOM 655 C C . GLU A 1 85 ? 16.797 -0.571 -2.035 1 97.25 85 GLU A C 1
ATOM 657 O O . GLU A 1 85 ? 16.828 0.583 -2.469 1 97.25 85 GLU A O 1
ATOM 662 N N . CYS A 1 86 ? 15.852 -1.026 -1.319 1 96.75 86 CYS A N 1
ATOM 663 C CA . CYS A 1 86 ? 14.805 -0.149 -0.812 1 96.75 86 CYS A CA 1
ATOM 664 C C . CYS A 1 86 ? 15.391 0.954 0.061 1 96.75 86 CYS A C 1
ATOM 666 O O . CYS A 1 86 ? 16.094 0.673 1.039 1 96.75 86 CYS A O 1
ATOM 668 N N . PRO A 1 87 ? 15.125 2.182 -0.212 1 97.19 87 PRO A N 1
ATOM 669 C CA . PRO A 1 87 ? 15.703 3.289 0.556 1 97.19 87 PRO A CA 1
ATOM 670 C C . PRO A 1 87 ? 15.297 3.26 2.027 1 97.19 87 PRO A C 1
ATOM 672 O O . PRO A 1 87 ? 15.984 3.838 2.873 1 97.19 87 PRO A O 1
ATOM 675 N N . THR A 1 88 ? 14.242 2.529 2.357 1 95.88 88 THR A N 1
ATOM 676 C CA . THR A 1 88 ? 13.727 2.555 3.725 1 95.88 88 THR A CA 1
ATOM 677 C C . THR A 1 88 ? 14.297 1.395 4.535 1 95.88 88 THR A C 1
ATOM 679 O O . THR A 1 88 ? 14.789 1.592 5.648 1 95.88 88 THR A O 1
ATOM 682 N N . CYS A 1 89 ? 14.383 0.187 4.027 1 96.19 89 CYS A N 1
ATOM 683 C CA . CYS A 1 89 ? 14.711 -0.967 4.855 1 96.19 89 CYS A CA 1
ATOM 684 C C . CYS A 1 89 ? 15.938 -1.696 4.324 1 96.19 89 CYS A C 1
ATOM 686 O O . CYS A 1 89 ? 16.422 -2.646 4.941 1 96.19 89 CYS A O 1
ATOM 688 N N . ARG A 1 90 ? 16.359 -1.434 3.129 1 96.12 90 ARG A N 1
ATOM 689 C CA . ARG A 1 90 ? 17.578 -1.896 2.5 1 96.12 90 ARG A CA 1
ATOM 690 C C . ARG A 1 90 ? 17.406 -3.293 1.913 1 96.12 90 ARG A C 1
ATOM 692 O O . ARG A 1 90 ? 18.375 -3.924 1.492 1 96.12 90 ARG A O 1
ATOM 699 N N . LYS A 1 91 ? 16.234 -3.717 1.891 1 96.06 91 LYS A N 1
ATOM 700 C CA . LYS A 1 91 ? 16 -4.965 1.164 1 96.06 91 LYS A CA 1
ATOM 701 C C . LYS A 1 91 ? 16.359 -4.809 -0.314 1 96.06 91 LYS A C 1
ATOM 703 O O . LYS A 1 91 ? 16.047 -3.779 -0.923 1 96.06 91 LYS A O 1
ATOM 708 N N . LYS A 1 92 ? 16.828 -5.805 -0.842 1 96.38 92 LYS A N 1
ATOM 709 C CA . LYS A 1 92 ? 17.297 -5.785 -2.223 1 96.38 92 LYS A CA 1
ATOM 710 C C . LYS A 1 92 ? 16.141 -5.582 -3.199 1 96.38 92 LYS A C 1
ATOM 712 O O . LYS A 1 92 ? 15.086 -6.203 -3.057 1 96.38 92 LYS A O 1
ATOM 717 N N . LEU A 1 93 ? 16.359 -4.715 -4.117 1 95 93 LEU A N 1
ATOM 718 C CA . LEU A 1 93 ? 15.477 -4.488 -5.258 1 95 93 LEU A CA 1
ATOM 719 C C . LEU A 1 93 ? 16.172 -4.859 -6.562 1 95 93 LEU A C 1
ATOM 721 O O . LEU A 1 93 ? 17.266 -4.367 -6.848 1 95 93 LEU A O 1
ATOM 725 N N . VAL A 1 94 ? 15.75 -5.828 -7.227 1 89.44 94 VAL A N 1
ATOM 726 C CA . VAL A 1 94 ? 16.438 -6.344 -8.406 1 89.44 94 VAL A CA 1
ATOM 727 C C . VAL A 1 94 ? 16.312 -5.344 -9.555 1 89.44 94 VAL A C 1
ATOM 729 O O . VAL A 1 94 ? 17.281 -5.086 -10.266 1 89.44 94 VAL A O 1
ATOM 732 N N . SER A 1 95 ? 15.195 -4.855 -9.914 1 92.06 95 SER A N 1
ATOM 733 C CA . SER A 1 95 ? 14.898 -3.924 -11 1 92.06 95 SER A CA 1
ATOM 734 C C . SER A 1 95 ? 13.57 -3.203 -10.75 1 92.06 95 SER A C 1
ATOM 736 O O . SER A 1 95 ? 12.961 -3.357 -9.695 1 92.06 95 SER A O 1
ATOM 738 N N . LYS A 1 96 ? 13.203 -2.396 -11.758 1 94.56 96 LYS A N 1
ATOM 739 C CA . LYS A 1 96 ? 11.938 -1.682 -11.711 1 94.56 96 LYS A CA 1
ATOM 740 C C . LYS A 1 96 ? 10.766 -2.652 -11.602 1 94.56 96 LYS A C 1
ATOM 742 O O . LYS A 1 96 ? 9.672 -2.27 -11.172 1 94.56 96 LYS A O 1
ATOM 747 N N . ARG A 1 97 ? 11.023 -3.916 -11.938 1 95.31 97 ARG A N 1
ATOM 748 C CA . ARG A 1 97 ? 9.977 -4.926 -11.883 1 95.31 97 ARG A CA 1
ATOM 749 C C . ARG A 1 97 ? 9.594 -5.25 -10.445 1 95.31 97 ARG A C 1
ATOM 751 O O . ARG A 1 97 ? 8.562 -5.883 -10.195 1 95.31 97 ARG A O 1
ATOM 758 N N . SER A 1 98 ? 10.414 -4.785 -9.5 1 96.75 98 SER A N 1
ATOM 759 C CA . SER A 1 98 ? 10.141 -5.008 -8.086 1 96.75 98 SER A CA 1
ATOM 760 C C . SER A 1 98 ? 9.172 -3.967 -7.539 1 96.75 98 SER A C 1
ATOM 762 O O . SER A 1 98 ? 8.766 -4.035 -6.375 1 96.75 98 SER A O 1
ATOM 764 N N . LEU A 1 99 ? 8.758 -3.074 -8.445 1 97.75 99 LEU A N 1
ATOM 765 C CA . LEU A 1 99 ? 7.875 -1.979 -8.055 1 97.75 99 LEU A CA 1
ATOM 766 C C . LEU A 1 99 ? 6.516 -2.113 -8.727 1 97.75 99 LEU A C 1
ATOM 768 O O . LEU A 1 99 ? 6.402 -2.713 -9.797 1 97.75 99 LEU A O 1
ATOM 772 N N . ARG A 1 100 ? 5.539 -1.591 -8.016 1 98.5 100 ARG A N 1
ATOM 773 C CA . ARG A 1 100 ? 4.195 -1.456 -8.57 1 98.5 100 ARG A CA 1
ATOM 774 C C . ARG A 1 100 ? 3.627 -0.067 -8.297 1 98.5 100 ARG A C 1
ATOM 776 O O . ARG A 1 100 ? 3.797 0.473 -7.203 1 98.5 100 ARG A O 1
ATOM 783 N N . PRO A 1 101 ? 3.041 0.518 -9.32 1 98.69 101 PRO A N 1
ATOM 784 C CA . PRO A 1 101 ? 2.287 1.735 -9.016 1 98.69 101 PRO A CA 1
ATOM 785 C C . PRO A 1 101 ? 1.096 1.477 -8.094 1 98.69 101 PRO A C 1
ATOM 787 O O . PRO A 1 101 ? 0.451 0.429 -8.188 1 98.69 101 PRO A O 1
ATOM 790 N N . ASP A 1 102 ? 0.773 2.404 -7.191 1 97.94 102 ASP A N 1
ATOM 791 C CA . ASP A 1 102 ? -0.33 2.254 -6.246 1 97.94 102 ASP A CA 1
ATOM 792 C C . ASP A 1 102 ? -1.347 3.381 -6.406 1 97.94 102 ASP A C 1
ATOM 794 O O . ASP A 1 102 ? -1.407 4.289 -5.574 1 97.94 102 ASP A O 1
ATOM 798 N N . PRO A 1 103 ? -2.18 3.312 -7.445 1 96.75 103 PRO A N 1
ATOM 799 C CA . PRO A 1 103 ? -3.189 4.355 -7.633 1 96.75 103 PRO A CA 1
ATOM 800 C C . PRO A 1 103 ? -4.18 4.434 -6.473 1 96.75 103 PRO A C 1
ATOM 802 O O . PRO A 1 103 ? -4.754 5.492 -6.215 1 96.75 103 PRO A O 1
ATOM 805 N N . ASN A 1 104 ? -4.324 3.242 -5.773 1 91.75 104 ASN A N 1
ATOM 806 C CA . ASN A 1 104 ? -5.199 3.246 -4.605 1 91.75 104 ASN A CA 1
ATOM 807 C C . ASN A 1 104 ? -4.684 4.188 -3.52 1 91.75 104 ASN A C 1
ATOM 809 O O . ASN A 1 104 ? -5.461 4.918 -2.902 1 91.75 104 ASN A O 1
ATOM 813 N N . PHE A 1 105 ? -3.443 4.145 -3.344 1 94.81 105 PHE A N 1
ATOM 814 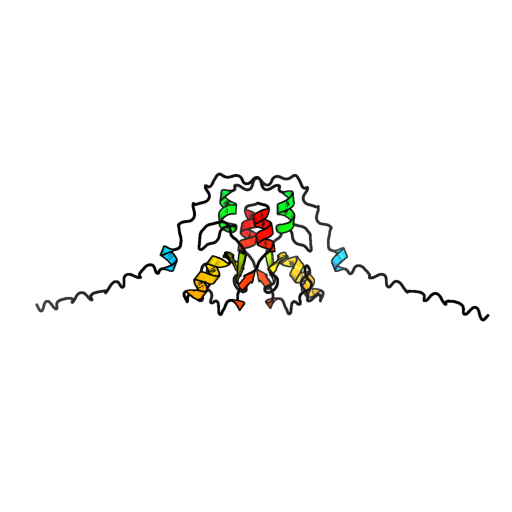C CA . PHE A 1 105 ? -2.84 5.02 -2.346 1 94.81 105 PHE A CA 1
ATOM 815 C C . PHE A 1 105 ? -2.881 6.473 -2.805 1 94.81 105 PHE A C 1
ATOM 817 O O . PHE A 1 105 ? -3.105 7.379 -1.998 1 94.81 105 PHE A O 1
ATOM 824 N N . ASP A 1 106 ? -2.664 6.723 -4.035 1 95.25 106 ASP A N 1
ATOM 825 C CA . ASP A 1 106 ? -2.771 8.07 -4.57 1 95.25 106 ASP A CA 1
ATOM 826 C C . ASP A 1 106 ? -4.172 8.641 -4.355 1 95.25 106 ASP A C 1
ATOM 828 O O . ASP A 1 106 ? -4.324 9.828 -4.059 1 95.25 106 ASP A O 1
ATOM 832 N N . SER A 1 107 ? -5.148 7.816 -4.559 1 92.75 107 SER A N 1
ATOM 833 C CA . SER A 1 107 ? -6.523 8.242 -4.316 1 92.75 107 SER A CA 1
ATOM 834 C C . SER A 1 107 ? -6.734 8.625 -2.855 1 92.75 107 SER A C 1
ATOM 836 O O . SER A 1 107 ? -7.449 9.586 -2.557 1 92.75 107 SER A O 1
ATOM 838 N N . LEU A 1 108 ? -6.18 7.824 -1.996 1 89.38 108 LEU A N 1
ATOM 839 C CA . LEU A 1 108 ? -6.246 8.133 -0.572 1 89.38 108 LEU A CA 1
ATOM 840 C C . LEU A 1 108 ? -5.641 9.5 -0.285 1 89.38 108 LEU A C 1
ATOM 842 O O . LEU A 1 108 ? -6.238 10.312 0.427 1 89.38 108 LEU A O 1
ATOM 846 N N . ILE A 1 109 ? -4.484 9.773 -0.813 1 89.5 109 ILE A N 1
ATOM 847 C CA . ILE A 1 109 ? -3.771 11.023 -0.6 1 89.5 109 ILE A CA 1
ATOM 848 C C . ILE A 1 109 ? -4.594 12.188 -1.152 1 89.5 109 ILE A C 1
ATOM 850 O O . ILE A 1 109 ? -4.637 13.266 -0.555 1 89.5 109 ILE A O 1
ATOM 854 N N . ALA A 1 110 ? -5.246 11.938 -2.291 1 88 110 ALA A N 1
ATOM 855 C CA . ALA A 1 110 ? -6.035 12.977 -2.941 1 88 110 ALA A CA 1
ATOM 856 C C . ALA A 1 110 ? -7.219 13.391 -2.074 1 88 110 ALA A C 1
ATOM 858 O O . ALA A 1 110 ? -7.758 14.492 -2.229 1 88 110 ALA A O 1
ATOM 859 N N . LYS A 1 111 ? -7.582 12.539 -1.225 1 80.81 111 LYS A N 1
ATOM 860 C CA . LYS A 1 111 ? -8.758 12.789 -0.39 1 80.81 111 LYS A CA 1
ATOM 861 C C . LYS A 1 111 ? -8.359 13.422 0.941 1 80.81 111 LYS A C 1
ATOM 863 O O . LYS A 1 111 ? -9.219 13.844 1.713 1 80.81 111 LYS A O 1
ATOM 868 N N . VAL A 1 112 ? -7.148 13.297 1.225 1 74.5 112 VAL A N 1
ATOM 869 C CA . VAL A 1 112 ? -6.652 13.93 2.443 1 74.5 112 VAL A CA 1
ATOM 870 C C . VAL A 1 112 ? -6.383 15.406 2.186 1 74.5 112 VAL A C 1
ATOM 872 O O . VAL A 1 112 ? -6.727 16.266 3.01 1 74.5 112 VAL A O 1
ATOM 875 N N . MET B 1 1 ? 65.125 1.31 25.812 1 30.88 1 MET B N 1
ATOM 876 C CA . MET B 1 1 ? 63.875 2.031 25.938 1 30.88 1 MET B CA 1
ATOM 877 C C . MET B 1 1 ? 63.344 2.477 24.578 1 30.88 1 MET B C 1
ATOM 879 O O . MET B 1 1 ? 63.719 3.545 24.078 1 30.88 1 MET B O 1
ATOM 883 N N . ASN B 1 2 ? 63.375 1.529 23.547 1 27.33 2 ASN B N 1
ATOM 884 C CA . ASN B 1 2 ? 63.031 1.611 22.125 1 27.33 2 ASN B CA 1
ATOM 885 C C . ASN B 1 2 ? 61.594 2.025 21.922 1 27.33 2 ASN B C 1
ATOM 887 O O . ASN B 1 2 ? 60.656 1.367 22.422 1 27.33 2 ASN B O 1
ATOM 891 N N . ASN B 1 3 ? 61.375 3.385 21.906 1 29 3 ASN B N 1
ATOM 892 C CA . ASN B 1 3 ? 60.156 4.105 21.625 1 29 3 ASN B CA 1
ATOM 893 C C . ASN B 1 3 ? 59.562 3.705 20.266 1 29 3 ASN B C 1
ATOM 895 O O . ASN B 1 3 ? 60.156 4.016 19.219 1 29 3 ASN B O 1
ATOM 899 N N . LEU B 1 4 ? 59.25 2.486 20.078 1 35.16 4 LEU B N 1
ATOM 900 C CA . LEU B 1 4 ? 58.656 2.119 18.812 1 35.16 4 LEU B CA 1
ATOM 901 C C . LEU B 1 4 ? 57.469 3.051 18.484 1 35.16 4 LEU B C 1
ATOM 903 O O . LEU B 1 4 ? 56.594 3.275 19.312 1 35.16 4 LEU B O 1
ATOM 907 N N . PRO B 1 5 ? 57.812 4.07 17.609 1 36.69 5 PRO B N 1
ATOM 908 C CA . PRO B 1 5 ? 56.75 5.043 17.25 1 36.69 5 PRO B CA 1
ATOM 909 C C . PRO B 1 5 ? 55.5 4.375 16.734 1 36.69 5 PRO B C 1
ATOM 911 O O . PRO B 1 5 ? 55.531 3.287 16.156 1 36.69 5 PRO B O 1
ATOM 914 N N . PHE B 1 6 ? 54.469 4.402 17.594 1 33.97 6 PHE B N 1
ATOM 915 C CA . PHE B 1 6 ? 53.125 3.992 17.234 1 33.97 6 PHE B CA 1
ATOM 916 C C . PHE B 1 6 ? 52.688 4.684 15.945 1 33.97 6 PHE B C 1
ATOM 918 O O . PHE B 1 6 ? 52.594 5.914 15.898 1 33.97 6 PHE B O 1
ATOM 925 N N . SER B 1 7 ? 53.312 4.293 14.781 1 31.89 7 SER B N 1
ATOM 926 C CA . SER B 1 7 ? 52.844 4.879 13.539 1 31.89 7 SER B CA 1
ATOM 927 C C . SER B 1 7 ? 51.312 4.902 13.484 1 31.89 7 SER B C 1
ATOM 929 O O . SER B 1 7 ? 50.656 3.879 13.719 1 31.89 7 SER B O 1
ATOM 931 N N . SER B 1 8 ? 50.812 6.082 13.773 1 29.59 8 SER B N 1
ATOM 932 C CA . SER B 1 8 ? 49.406 6.5 13.633 1 29.59 8 SER B CA 1
ATOM 933 C C . SER B 1 8 ? 48.844 6.059 12.289 1 29.59 8 SER B C 1
ATOM 935 O O . SER B 1 8 ? 49.406 6.379 11.234 1 29.59 8 SER B O 1
ATOM 937 N N . ALA B 1 9 ? 48.406 4.844 12.188 1 28.31 9 ALA B N 1
ATOM 938 C CA . ALA B 1 9 ? 47.625 4.395 11.031 1 28.31 9 ALA B CA 1
ATOM 939 C C . ALA B 1 9 ? 46.719 5.496 10.531 1 28.31 9 ALA B C 1
ATOM 941 O O . ALA B 1 9 ? 45.969 6.102 11.312 1 28.31 9 ALA B O 1
ATOM 942 N N . ASN B 1 10 ? 47.156 6.285 9.555 1 30.3 10 ASN B N 1
ATOM 943 C CA . ASN B 1 10 ? 46.438 7.281 8.781 1 30.3 10 ASN B CA 1
ATOM 944 C C . ASN B 1 10 ? 45.031 6.77 8.391 1 30.3 10 ASN B C 1
ATOM 946 O O . ASN B 1 10 ? 44.938 5.828 7.602 1 30.3 10 ASN B O 1
ATOM 950 N N . ALA B 1 11 ? 44.125 6.613 9.297 1 30.64 11 ALA B N 1
ATOM 951 C CA . ALA B 1 11 ? 42.75 6.344 8.938 1 30.64 11 ALA B CA 1
ATOM 952 C C . ALA B 1 11 ? 42.281 7.254 7.797 1 30.64 11 ALA B C 1
ATOM 954 O O . ALA B 1 11 ? 42.188 8.469 7.973 1 30.64 11 ALA B O 1
ATOM 955 N N . GLU B 1 12 ? 42.812 7.16 6.578 1 32.53 12 GLU B N 1
ATOM 956 C CA . GLU B 1 12 ? 42.25 7.91 5.469 1 32.53 12 GLU B CA 1
ATOM 957 C C . GLU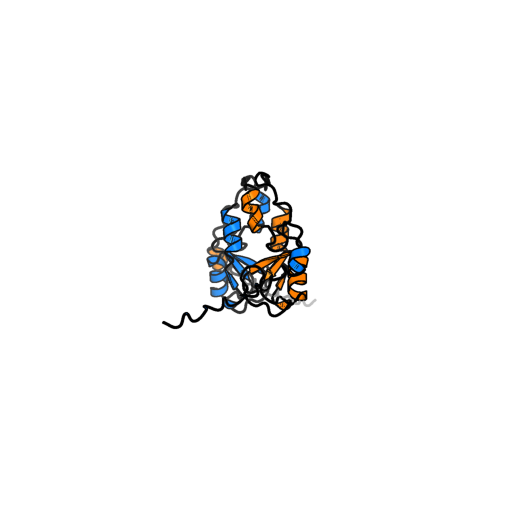 B 1 12 ? 40.719 7.91 5.539 1 32.53 12 GLU B C 1
ATOM 959 O O . GLU B 1 12 ? 40.094 6.848 5.527 1 32.53 12 GLU B O 1
ATOM 964 N N . GLY B 1 13 ? 40.125 8.734 6.418 1 31.36 13 GLY B N 1
ATOM 965 C CA . GLY B 1 13 ? 38.719 9.07 6.512 1 31.36 13 GLY B CA 1
ATOM 966 C C . GLY B 1 13 ? 38.062 9.234 5.156 1 31.36 13 GLY B C 1
ATOM 967 O O . GLY B 1 13 ? 38.406 10.156 4.406 1 31.36 13 GLY B O 1
ATOM 968 N N . LYS B 1 14 ? 38 8.25 4.293 1 33.91 14 LYS B N 1
ATOM 969 C CA . LYS B 1 14 ? 37.25 8.422 3.064 1 33.91 14 LYS B CA 1
ATOM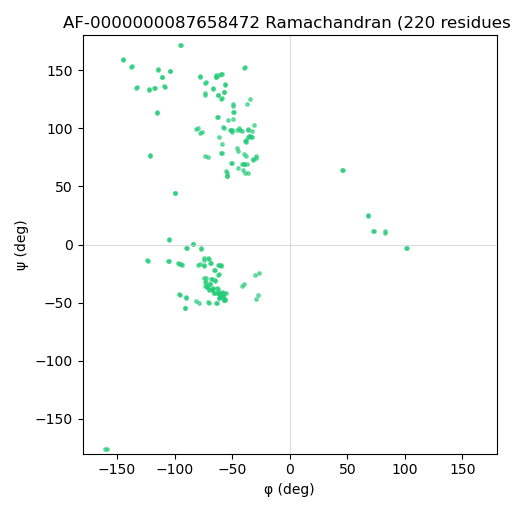 970 C C . LYS B 1 14 ? 35.969 9.203 3.322 1 33.91 14 LYS B C 1
ATOM 972 O O . LYS B 1 14 ? 35.156 8.82 4.172 1 33.91 14 LYS B O 1
ATOM 977 N N . GLU B 1 15 ? 36.062 10.555 3.236 1 34.03 15 GLU B N 1
ATOM 978 C CA . GLU B 1 15 ? 34.906 11.453 3.197 1 34.03 15 GLU B CA 1
ATOM 979 C C . GLU B 1 15 ? 33.781 10.844 2.387 1 34.03 15 GLU B C 1
ATOM 981 O O . GLU B 1 15 ? 33.938 10.531 1.205 1 34.03 15 GLU B O 1
ATOM 986 N N . LEU B 1 16 ? 33.188 9.852 2.859 1 36.69 16 LEU B N 1
ATOM 987 C CA . LEU B 1 16 ? 31.953 9.406 2.221 1 36.69 16 LEU B CA 1
ATOM 988 C C . LEU B 1 16 ? 31.188 10.586 1.623 1 36.69 16 LEU B C 1
ATOM 990 O O . LEU B 1 16 ? 30.797 11.508 2.344 1 36.69 16 LEU B O 1
ATOM 994 N N . SER B 1 17 ? 31.734 11.125 0.475 1 35.34 17 SER B N 1
ATOM 995 C CA . SER B 1 17 ? 31.047 12.133 -0.321 1 35.34 17 SER B CA 1
ATOM 996 C C . SER B 1 17 ? 29.531 11.898 -0.314 1 35.34 17 SER B C 1
ATOM 998 O O . SER B 1 17 ? 29.078 10.773 -0.547 1 35.34 17 SER B O 1
ATOM 1000 N N . LEU B 1 18 ? 28.859 12.492 0.529 1 39.53 18 LEU B N 1
ATOM 1001 C CA . LEU B 1 18 ? 27.406 12.625 0.436 1 39.53 18 LEU B CA 1
ATOM 1002 C C . LEU B 1 18 ? 26.953 12.688 -1.021 1 39.53 18 LEU B C 1
ATOM 1004 O O . LEU B 1 18 ? 27.344 13.594 -1.758 1 39.53 18 LEU B O 1
ATOM 1008 N N . ASP B 1 19 ? 26.984 11.578 -1.747 1 39.09 19 ASP B N 1
ATOM 1009 C CA . ASP B 1 19 ? 26.734 11.438 -3.18 1 39.09 19 ASP B CA 1
ATOM 1010 C C . ASP B 1 19 ? 25.594 12.336 -3.635 1 39.09 19 ASP B C 1
ATOM 1012 O O . ASP B 1 19 ? 24.828 12.836 -2.811 1 39.09 19 ASP B O 1
ATOM 1016 N N . ASP B 1 20 ? 25.594 12.75 -4.914 1 40.25 20 ASP B N 1
ATOM 1017 C CA . ASP B 1 20 ? 24.734 13.609 -5.711 1 40.25 20 ASP B CA 1
ATOM 1018 C C . ASP B 1 20 ? 23.266 13.375 -5.371 1 40.25 20 ASP B C 1
ATOM 1020 O O . ASP B 1 20 ? 22.422 14.234 -5.633 1 40.25 20 ASP B O 1
ATOM 1024 N N . TYR B 1 21 ? 22.953 12.203 -5.07 1 41.44 21 TYR B N 1
ATOM 1025 C CA . TYR B 1 21 ? 21.562 12 -4.727 1 41.44 21 TYR B CA 1
ATOM 1026 C C . TYR B 1 21 ? 21.141 12.906 -3.57 1 41.44 21 TYR B C 1
ATOM 1028 O O . TYR B 1 21 ? 20.047 13.453 -3.57 1 41.44 21 TYR B O 1
ATOM 1036 N N . ASP B 1 22 ? 22 13.023 -2.602 1 42.25 22 ASP B N 1
ATOM 1037 C CA . ASP B 1 22 ? 21.688 13.891 -1.467 1 42.25 22 ASP B CA 1
ATOM 1038 C C . ASP B 1 22 ? 21.594 15.352 -1.898 1 42.25 22 ASP B C 1
ATOM 1040 O O . ASP B 1 22 ? 21.188 16.203 -1.12 1 42.25 22 ASP B O 1
ATOM 1044 N N . ARG B 1 23 ? 22.344 15.773 -2.904 1 40.91 23 ARG B N 1
ATOM 1045 C CA . ARG B 1 23 ? 22.344 17.172 -3.352 1 40.91 23 ARG B CA 1
ATOM 1046 C C . ARG B 1 23 ? 21 17.547 -3.943 1 40.91 23 ARG B C 1
ATOM 1048 O O . ARG B 1 23 ? 20.703 18.734 -4.109 1 40.91 23 ARG B O 1
ATOM 1055 N N . VAL B 1 24 ? 20.422 16.625 -4.645 1 43 24 VAL B N 1
ATOM 1056 C CA . VAL B 1 24 ? 19.172 16.984 -5.305 1 43 24 VAL B CA 1
ATOM 1057 C C . VAL B 1 24 ? 18.016 16.969 -4.293 1 43 24 VAL B C 1
ATOM 1059 O O . VAL B 1 24 ? 16.891 17.359 -4.613 1 43 24 VAL B O 1
ATOM 1062 N N . ARG B 1 25 ? 18.234 16.344 -3.186 1 38.84 25 ARG B N 1
ATOM 1063 C CA . ARG B 1 25 ? 17.078 16.328 -2.279 1 38.84 25 ARG B CA 1
ATOM 1064 C C . ARG B 1 25 ? 16.875 17.703 -1.648 1 38.84 25 ARG B C 1
ATOM 1066 O O . ARG B 1 25 ? 17.766 18.25 -1.012 1 38.84 25 ARG B O 1
ATOM 1073 N N . THR B 1 26 ? 16.344 18.609 -2.416 1 39.06 26 THR B N 1
ATOM 1074 C CA . THR B 1 26 ? 15.914 19.797 -1.679 1 39.06 26 THR B CA 1
ATOM 1075 C C . THR B 1 26 ? 15.102 19.406 -0.448 1 39.06 26 THR B C 1
ATOM 1077 O O . THR B 1 26 ? 14.25 18.516 -0.518 1 39.06 26 THR B O 1
ATOM 1080 N N . PRO B 1 27 ? 15.648 19.688 0.7 1 36.69 27 PRO B N 1
ATOM 1081 C CA . PRO B 1 27 ? 14.844 19.422 1.891 1 36.69 27 PRO B CA 1
ATOM 1082 C C . PRO B 1 27 ? 13.383 19.828 1.72 1 36.69 27 PRO B C 1
ATOM 1084 O O . PRO B 1 27 ? 13.094 20.906 1.19 1 36.69 27 PRO B O 1
ATOM 1087 N N . HIS B 1 28 ? 12.57 18.938 1.408 1 39.72 28 HIS B N 1
ATOM 1088 C CA . HIS B 1 28 ? 11.148 19.25 1.329 1 39.72 28 HIS B CA 1
ATOM 1089 C C . HIS B 1 28 ? 10.672 19.984 2.586 1 39.72 28 HIS B C 1
ATOM 1091 O O . HIS B 1 28 ? 11.234 19.781 3.668 1 39.72 28 HIS B O 1
ATOM 1097 N N . LYS B 1 29 ? 10.148 21.156 2.471 1 37.84 29 LYS B N 1
ATOM 1098 C CA . LYS B 1 29 ? 9.492 21.875 3.557 1 37.84 29 LYS B CA 1
ATOM 1099 C C . LYS B 1 29 ? 8.719 20.922 4.461 1 37.84 29 LYS B C 1
ATOM 1101 O O . LYS B 1 29 ? 7.945 20.094 3.977 1 37.84 29 LYS B O 1
ATOM 1106 N N . SER B 1 30 ? 9.328 20.562 5.582 1 38.59 30 SER B N 1
ATOM 1107 C CA . SER B 1 30 ? 8.578 19.812 6.586 1 38.59 30 SER B CA 1
ATOM 1108 C C . SER B 1 30 ? 7.113 20.234 6.609 1 38.59 30 SER B C 1
ATOM 1110 O O . SER B 1 30 ? 6.805 21.438 6.633 1 38.59 30 SER B O 1
ATOM 1112 N N . LEU B 1 31 ? 6.188 19.641 5.926 1 42.16 31 LEU B N 1
ATOM 1113 C CA . LEU B 1 31 ? 4.793 19.969 6.199 1 42.16 31 LEU B CA 1
ATOM 1114 C C . LEU B 1 31 ? 4.59 20.297 7.672 1 42.16 31 LEU B C 1
ATOM 1116 O O . LEU B 1 31 ? 5.047 19.562 8.547 1 42.16 31 LEU B O 1
ATOM 1120 N N . ALA B 1 32 ? 4.574 21.484 8.055 1 40.53 32 ALA B N 1
ATOM 1121 C CA . ALA B 1 32 ? 4.25 21.984 9.383 1 40.53 32 ALA B CA 1
ATOM 1122 C C . ALA B 1 32 ? 3.168 21.141 10.047 1 40.53 32 ALA B C 1
ATOM 1124 O O . ALA B 1 32 ? 2.266 20.641 9.375 1 40.53 32 ALA B O 1
ATOM 1125 N N . ASP B 1 33 ? 3.318 20.531 11.312 1 45.5 33 ASP B N 1
ATOM 1126 C CA . ASP B 1 33 ? 2.584 19.766 12.312 1 45.5 33 ASP B CA 1
ATOM 1127 C C . ASP B 1 33 ? 1.099 20.109 12.297 1 45.5 33 ASP B C 1
ATOM 1129 O O . ASP B 1 33 ? 0.244 19.25 12.492 1 45.5 33 ASP B O 1
ATOM 1133 N N . ASN B 1 34 ? 0.729 21.391 12.273 1 43.19 34 ASN B N 1
ATOM 1134 C CA . ASN B 1 34 ? -0.583 21.797 12.773 1 43.19 34 ASN B CA 1
ATOM 1135 C C . ASN B 1 34 ? -1.638 21.75 11.672 1 43.19 34 ASN B C 1
ATOM 1137 O O . ASN B 1 34 ? -2.664 22.438 11.758 1 43.19 34 ASN B O 1
ATOM 1141 N N . THR B 1 35 ? -1.268 21.422 10.383 1 43.34 35 THR B N 1
ATOM 1142 C CA . THR B 1 35 ? -2.365 21.562 9.43 1 43.34 35 THR B CA 1
ATOM 1143 C C . THR B 1 35 ? -3.34 20.406 9.555 1 43.34 35 THR B C 1
ATOM 1145 O O . THR B 1 35 ? -2.939 19.234 9.461 1 43.34 35 THR B O 1
ATOM 1148 N N . GLU B 1 36 ? -4.391 20.656 10.305 1 47.28 36 GLU B N 1
ATOM 1149 C CA . GLU B 1 36 ? -5.52 19.734 10.445 1 47.28 36 GLU B CA 1
ATOM 1150 C C . GLU B 1 36 ? -6.172 19.453 9.094 1 47.28 36 GLU B C 1
ATOM 1152 O O . GLU B 1 36 ? -6.613 20.375 8.406 1 47.28 36 GLU B O 1
ATOM 1157 N N . LEU B 1 37 ? -5.562 18.609 8.344 1 48 37 LEU B N 1
ATOM 1158 C CA . LEU B 1 37 ? -6.355 18.266 7.172 1 48 37 LEU B CA 1
ATOM 1159 C C . LEU B 1 37 ? -7.711 17.688 7.574 1 48 37 LEU B C 1
ATOM 1161 O O . LEU B 1 37 ? -7.797 16.891 8.508 1 48 37 LEU B O 1
ATOM 1165 N N . ARG B 1 38 ? -8.719 18.469 7.512 1 47.41 38 ARG B N 1
ATOM 1166 C CA . ARG B 1 38 ? -10.109 18.062 7.699 1 47.41 38 ARG B CA 1
ATOM 1167 C C . ARG B 1 38 ? -10.484 16.922 6.754 1 47.41 38 ARG B C 1
ATOM 1169 O O . ARG B 1 38 ? -10.5 17.109 5.535 1 47.41 38 ARG B O 1
ATOM 1176 N N . LEU B 1 39 ? -9.844 15.828 6.875 1 50.69 39 LEU B N 1
ATOM 1177 C CA . LEU B 1 39 ? -10.297 14.773 5.984 1 50.69 39 LEU B CA 1
ATOM 1178 C C . LEU B 1 39 ? -11.742 14.391 6.289 1 50.69 39 LEU B C 1
ATOM 1180 O O . LEU B 1 39 ? -12.156 14.375 7.453 1 50.69 39 LEU B O 1
ATOM 1184 N N . ARG B 1 40 ? -12.688 14.711 5.434 1 48.62 40 ARG B N 1
ATOM 1185 C CA . ARG B 1 40 ? -14.055 14.211 5.582 1 48.62 40 ARG B CA 1
ATOM 1186 C C . ARG B 1 40 ? -14.07 12.703 5.789 1 48.62 40 ARG B C 1
ATOM 1188 O O . ARG B 1 40 ?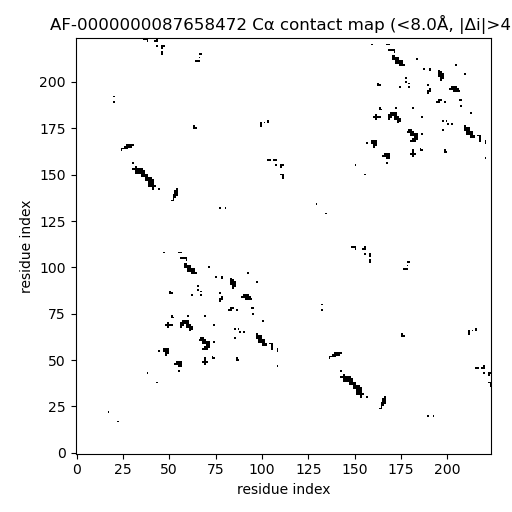 -13.461 11.961 5.016 1 48.62 40 ARG B O 1
ATOM 1195 N N . ALA B 1 41 ? -14.172 12.266 6.918 1 55.09 41 ALA B N 1
ATOM 1196 C CA . ALA B 1 41 ? -14.195 10.891 7.402 1 55.09 41 ALA B CA 1
ATOM 1197 C C . ALA B 1 41 ? -14.805 9.953 6.359 1 55.09 41 ALA B C 1
ATOM 1199 O O . ALA B 1 41 ? -14.375 8.805 6.223 1 55.09 41 ALA B O 1
ATOM 1200 N N . GLY B 1 42 ? -15.664 10.531 5.512 1 54.66 42 GLY B N 1
ATOM 1201 C CA . GLY B 1 42 ? -16.391 9.602 4.66 1 54.66 42 GLY B CA 1
ATOM 1202 C C . GLY B 1 42 ? -15.578 9.102 3.484 1 54.66 42 GLY B C 1
ATOM 1203 O O . GLY B 1 42 ? -15.617 7.914 3.152 1 54.66 42 GLY B O 1
ATOM 1204 N N . THR B 1 43 ? -14.961 10.016 2.746 1 59.16 43 THR B N 1
ATOM 1205 C CA . THR B 1 43 ? -14.258 9.625 1.529 1 59.16 43 THR B CA 1
ATOM 1206 C C . THR B 1 43 ? -12.977 8.883 1.864 1 59.16 43 THR B C 1
ATOM 1208 O O . THR B 1 43 ? -12.602 7.934 1.166 1 59.16 43 THR B O 1
ATOM 1211 N N . LEU B 1 44 ? -12.438 9.203 2.99 1 66.44 44 LEU B N 1
ATOM 1212 C CA . LEU B 1 44 ? -11.227 8.484 3.377 1 66.44 44 LEU B CA 1
ATOM 1213 C C . LEU B 1 44 ? -11.57 7.066 3.834 1 66.44 44 LEU B C 1
ATOM 1215 O O . LEU B 1 44 ? -10.719 6.176 3.787 1 66.44 44 LEU B O 1
ATOM 1219 N N . SER B 1 45 ? -12.828 6.934 4.027 1 74.31 45 SER B N 1
ATOM 1220 C CA . SER B 1 45 ? -13.258 5.668 4.609 1 74.31 45 SER B CA 1
ATOM 1221 C C . SER B 1 45 ? -13.18 4.535 3.594 1 74.31 45 SER B C 1
ATOM 1223 O O . SER B 1 45 ? -12.766 3.42 3.928 1 74.31 45 SER B O 1
ATOM 1225 N N . THR B 1 46 ? -13.406 4.836 2.338 1 85.5 46 THR B N 1
ATOM 1226 C CA . THR B 1 46 ? -13.414 3.75 1.363 1 85.5 46 THR B CA 1
ATOM 1227 C C . THR B 1 46 ? -12 3.232 1.12 1 85.5 46 THR B C 1
ATOM 1229 O O . THR B 1 46 ? -11.797 2.027 0.958 1 85.5 46 THR B O 1
ATOM 1232 N N . GLU B 1 47 ? -11.102 4.184 1.161 1 88.69 47 GLU B N 1
ATOM 1233 C CA . GLU B 1 47 ? -9.719 3.789 0.879 1 88.69 47 GLU B CA 1
ATOM 1234 C C . GLU B 1 47 ? -9.109 3.043 2.061 1 88.69 47 GLU B C 1
ATOM 1236 O O . GLU B 1 47 ? -8.125 2.316 1.898 1 88.69 47 GLU B O 1
ATOM 1241 N N . LEU B 1 48 ? -9.758 3.211 3.195 1 91.75 48 LEU B N 1
ATOM 1242 C CA . LEU B 1 48 ? -9.227 2.605 4.41 1 91.75 48 LEU B CA 1
ATOM 1243 C C . LEU B 1 48 ? -10.031 1.373 4.805 1 91.75 48 LEU B C 1
ATOM 1245 O O . LEU B 1 48 ? -9.727 0.721 5.805 1 91.75 48 LEU B O 1
ATOM 1249 N N . SER B 1 49 ? -11 1.051 3.93 1 92.69 49 SER B N 1
ATOM 1250 C CA . SER B 1 49 ? -11.891 -0.056 4.273 1 92.69 49 SER B CA 1
ATOM 1251 C C . SER B 1 49 ? -11.539 -1.312 3.482 1 92.69 49 SER B C 1
ATOM 1253 O O . SER B 1 49 ? -11.102 -1.227 2.334 1 92.69 49 SER B O 1
ATOM 1255 N N . CYS B 1 50 ? -11.781 -2.371 4.086 1 96.06 50 CYS B N 1
ATOM 1256 C CA . CYS B 1 50 ? -11.664 -3.674 3.439 1 96.06 50 CYS B CA 1
ATOM 1257 C C . CYS B 1 50 ? -12.82 -3.904 2.469 1 96.06 50 CYS B C 1
ATOM 1259 O O . CYS B 1 50 ? -13.984 -3.805 2.85 1 96.06 50 CYS B O 1
ATOM 1261 N N . PRO B 1 51 ? -12.523 -4.281 1.24 1 96.75 51 PRO B N 1
ATOM 1262 C CA . PRO B 1 51 ? -13.586 -4.52 0.253 1 96.75 51 PRO B CA 1
ATOM 1263 C C . PRO B 1 51 ? -14.43 -5.75 0.576 1 96.75 51 PRO B C 1
ATOM 1265 O O . PRO B 1 51 ? -15.5 -5.938 -0.008 1 96.75 51 PRO B O 1
ATOM 1268 N N . ILE B 1 52 ? -13.984 -6.562 1.409 1 95.94 52 ILE B N 1
ATOM 1269 C CA . ILE B 1 52 ? -14.703 -7.801 1.695 1 95.94 52 ILE B CA 1
ATOM 1270 C C . ILE B 1 52 ? -15.672 -7.582 2.855 1 95.94 52 ILE B C 1
ATOM 1272 O O . ILE B 1 52 ? -16.875 -7.824 2.723 1 95.94 52 ILE B O 1
ATOM 1276 N N . CYS B 1 53 ? -15.188 -7.129 3.932 1 94.75 53 CYS B N 1
ATOM 1277 C CA . CYS B 1 53 ? -16.047 -7.012 5.109 1 94.75 53 CYS B CA 1
ATOM 1278 C C . CYS B 1 53 ? -16.594 -5.598 5.242 1 94.75 53 CYS B C 1
ATOM 1280 O O . CYS B 1 53 ? -17.516 -5.359 6.02 1 94.75 53 CYS B O 1
ATOM 1282 N N . LEU B 1 54 ? -16.016 -4.578 4.527 1 92.19 54 LEU B N 1
ATOM 1283 C CA . LEU B 1 54 ? -16.438 -3.186 4.43 1 92.19 54 LEU B CA 1
ATOM 1284 C C . LEU B 1 54 ? -16.156 -2.439 5.73 1 92.19 54 LEU B C 1
ATOM 1286 O O . LEU B 1 54 ? -16.609 -1.309 5.914 1 92.19 54 LEU B O 1
ATOM 1290 N N . ASP B 1 55 ? -15.375 -3.025 6.672 1 91.69 55 ASP B N 1
ATOM 1291 C CA . ASP B 1 55 ? -14.867 -2.342 7.859 1 91.69 55 ASP B CA 1
ATOM 1292 C C . ASP B 1 55 ? -13.461 -1.789 7.613 1 91.69 55 ASP B C 1
ATOM 1294 O O . ASP B 1 55 ? -12.875 -2.029 6.559 1 91.69 55 ASP B O 1
ATOM 1298 N N . LEU B 1 56 ? -12.977 -0.992 8.578 1 93.19 56 LEU B N 1
ATOM 1299 C CA . LEU B 1 56 ? -11.594 -0.548 8.508 1 93.19 56 LEU B CA 1
ATOM 1300 C C . LEU B 1 56 ? -10.641 -1.739 8.422 1 93.19 56 LEU B C 1
ATOM 1302 O O . LEU B 1 56 ? -10.836 -2.744 9.109 1 93.19 56 LEU B O 1
ATOM 1306 N N . LEU B 1 57 ? -9.734 -1.579 7.605 1 96.19 57 LEU B N 1
ATOM 1307 C CA . LEU B 1 57 ? -8.766 -2.654 7.438 1 96.19 57 LEU B CA 1
ATOM 1308 C C . LEU B 1 57 ? -8.086 -2.992 8.758 1 96.19 57 LEU B C 1
ATOM 1310 O O . LEU B 1 57 ? -7.707 -2.096 9.516 1 96.19 57 LEU B O 1
ATOM 1314 N N . THR B 1 58 ? -8.016 -4.27 9.109 1 97 58 THR B N 1
ATOM 1315 C CA . THR B 1 58 ? -7.324 -4.785 10.289 1 97 58 THR B CA 1
ATOM 1316 C C . THR B 1 58 ? -6.266 -5.809 9.883 1 97 58 THR B C 1
ATOM 1318 O O . THR B 1 58 ? -6.555 -6.75 9.141 1 97 58 THR B O 1
ATOM 1321 N N . GLN B 1 59 ? -5.027 -5.605 10.5 1 98.62 59 GLN B N 1
ATOM 1322 C CA . GLN B 1 59 ? -3.93 -6.469 10.07 1 98.62 59 GLN B CA 1
ATOM 1323 C C . GLN B 1 59 ? -3.873 -6.57 8.547 1 98.62 59 GLN B C 1
ATOM 1325 O O . GLN B 1 59 ? -3.982 -7.668 7.992 1 98.62 59 GLN B O 1
ATOM 1330 N N . THR B 1 60 ? -3.607 -5.473 7.906 1 98.5 60 THR B N 1
ATOM 1331 C CA . THR B 1 60 ? -3.756 -5.297 6.465 1 98.5 60 THR B CA 1
ATOM 1332 C C . THR B 1 60 ? -2.828 -6.242 5.707 1 98.5 60 THR B C 1
ATOM 1334 O O . THR B 1 60 ? -1.649 -6.363 6.043 1 98.5 60 THR B O 1
ATOM 1337 N N . MET B 1 61 ? -3.379 -6.965 4.77 1 98.81 61 MET B N 1
ATOM 1338 C CA . MET B 1 61 ? -2.652 -7.742 3.768 1 98.81 61 MET B CA 1
ATOM 1339 C C . MET B 1 61 ? -2.783 -7.105 2.389 1 98.81 61 MET B C 1
ATOM 1341 O O . MET B 1 61 ? -3.865 -6.656 2.008 1 98.81 61 MET B O 1
ATOM 1345 N N . THR B 1 62 ? -1.65 -7.016 1.617 1 98.5 62 THR B N 1
ATOM 1346 C CA . THR B 1 62 ? -1.613 -6.438 0.279 1 98.5 62 THR B CA 1
ATOM 1347 C C . THR B 1 62 ? -1.19 -7.48 -0.75 1 98.5 62 THR B C 1
ATOM 1349 O O . THR B 1 62 ? -0.267 -8.258 -0.507 1 98.5 62 THR B O 1
ATOM 1352 N N . THR B 1 63 ? -1.902 -7.488 -1.822 1 97.69 63 THR B N 1
ATOM 1353 C CA . THR B 1 63 ? -1.474 -8.359 -2.912 1 97.69 63 THR B CA 1
ATOM 1354 C C . THR B 1 63 ? -0.237 -7.789 -3.602 1 97.69 63 THR B C 1
ATOM 1356 O O . THR B 1 63 ? -0.162 -6.59 -3.861 1 97.69 63 THR B O 1
ATOM 1359 N N . LYS B 1 64 ? 0.66 -8.586 -3.934 1 96.44 64 LYS B N 1
ATOM 1360 C CA . LYS B 1 64 ? 1.94 -8.141 -4.477 1 96.44 64 LYS B CA 1
ATOM 1361 C C . LYS B 1 64 ? 1.77 -7.543 -5.871 1 96.44 64 LYS B C 1
ATOM 1363 O O . LYS B 1 64 ? 2.43 -6.562 -6.215 1 96.44 64 LYS B O 1
ATOM 1368 N N . GLU B 1 65 ? 0.875 -8.055 -6.625 1 94.56 65 GLU B N 1
ATOM 1369 C CA . GLU B 1 65 ? 0.786 -7.672 -8.031 1 94.56 65 GLU B CA 1
ATOM 1370 C C . GLU B 1 65 ? -0.136 -6.469 -8.219 1 94.56 65 GLU B C 1
ATOM 1372 O O . GLU B 1 65 ? 0.201 -5.527 -8.938 1 94.56 65 GLU B O 1
ATOM 1377 N N . CYS B 1 66 ? -1.251 -6.488 -7.617 1 96.12 66 CYS B N 1
ATOM 1378 C CA . CYS B 1 66 ? -2.232 -5.445 -7.883 1 96.12 66 CYS B CA 1
ATOM 1379 C C . CYS B 1 66 ? -2.303 -4.457 -6.727 1 96.12 66 CYS B C 1
ATOM 1381 O O . CYS B 1 66 ? -2.912 -3.391 -6.848 1 96.12 66 CYS B O 1
ATOM 1383 N N . LEU B 1 67 ? -1.797 -4.707 -5.613 1 98.06 67 LEU B N 1
ATOM 1384 C CA . LEU B 1 67 ? -1.634 -3.848 -4.445 1 98.06 67 LEU B CA 1
ATOM 1385 C C . LEU B 1 67 ? -2.984 -3.518 -3.818 1 98.06 67 LEU B C 1
ATOM 1387 O O . LEU B 1 67 ? -3.109 -2.537 -3.08 1 98.06 67 LEU B O 1
ATOM 1391 N N . HIS B 1 68 ? -3.963 -4.395 -4.055 1 97.81 68 HIS B N 1
ATOM 1392 C CA . HIS B 1 68 ? -5.203 -4.238 -3.303 1 97.81 68 HIS B CA 1
ATOM 1393 C C . HIS B 1 68 ? -5.055 -4.77 -1.88 1 97.81 68 HIS B C 1
ATOM 1395 O O . HIS B 1 68 ? -4.336 -5.742 -1.647 1 97.81 68 HIS B O 1
ATOM 1401 N N . ARG B 1 69 ? -5.727 -4.082 -1.018 1 98.31 69 ARG B N 1
ATOM 1402 C CA . ARG B 1 69 ? -5.559 -4.344 0.409 1 98.31 69 ARG B CA 1
ATOM 1403 C C . ARG B 1 69 ? -6.82 -4.965 1.002 1 98.31 69 ARG B C 1
ATOM 1405 O O . ARG B 1 69 ? -7.934 -4.613 0.614 1 98.31 69 ARG B O 1
ATOM 1412 N N . PHE B 1 70 ? -6.617 -5.902 1.978 1 98.19 70 PHE B N 1
ATOM 1413 C CA . PHE B 1 70 ? -7.68 -6.594 2.697 1 98.19 70 PHE B CA 1
ATOM 1414 C C . PHE B 1 70 ? -7.277 -6.848 4.145 1 98.19 70 PHE B C 1
ATOM 1416 O O . PHE B 1 70 ? -6.09 -6.859 4.473 1 98.19 70 PHE B O 1
ATOM 1423 N N . CYS B 1 71 ? -8.258 -7.062 4.961 1 98.38 71 CYS B N 1
ATOM 1424 C CA . CYS B 1 71 ? -7.93 -7.625 6.266 1 98.38 71 CYS B CA 1
ATOM 1425 C C . CYS B 1 71 ? -7.246 -8.977 6.117 1 98.38 71 CYS B C 1
ATOM 1427 O O . CYS B 1 71 ? -7.574 -9.75 5.215 1 98.38 71 CYS B O 1
ATOM 1429 N N . ALA B 1 72 ? -6.402 -9.242 6.977 1 98.75 72 ALA B N 1
ATOM 1430 C CA . ALA B 1 72 ? -5.738 -10.539 6.973 1 98.75 72 ALA B CA 1
ATOM 1431 C C . ALA B 1 72 ? -6.758 -11.672 7.023 1 98.75 72 ALA B C 1
ATOM 1433 O O . ALA B 1 72 ? -6.695 -12.609 6.223 1 98.75 72 ALA B O 1
ATOM 1434 N N . GLU B 1 73 ? -7.676 -11.57 7.887 1 98.19 73 GLU B N 1
ATOM 1435 C CA . GLU B 1 73 ? -8.656 -12.633 8.055 1 98.19 73 GLU B CA 1
ATOM 1436 C C . GLU B 1 73 ? -9.531 -12.781 6.809 1 98.19 73 GLU B C 1
ATOM 1438 O O . GLU B 1 73 ? -9.797 -13.891 6.359 1 98.19 73 GLU B O 1
ATOM 1443 N N . CYS B 1 74 ? -9.906 -11.703 6.285 1 97.94 74 CYS B N 1
ATOM 1444 C CA . CYS B 1 74 ? -10.797 -11.727 5.137 1 97.94 74 CYS B CA 1
ATOM 1445 C C . CYS B 1 74 ? -10.133 -12.391 3.938 1 97.94 74 CYS B C 1
ATOM 1447 O O . CYS B 1 74 ? -10.711 -13.289 3.326 1 97.94 74 CYS B O 1
ATOM 1449 N N . ILE B 1 75 ? -8.969 -12.008 3.596 1 98.06 75 ILE B N 1
ATOM 1450 C CA . ILE B 1 75 ? -8.328 -12.516 2.391 1 98.06 75 ILE B CA 1
ATOM 1451 C C . ILE B 1 75 ? -7.906 -13.969 2.605 1 98.06 75 ILE B C 1
ATOM 1453 O O . ILE B 1 75 ? -7.945 -14.773 1.676 1 98.06 75 ILE B O 1
ATOM 1457 N N . THR B 1 76 ? -7.484 -14.234 3.799 1 96.81 76 THR B N 1
ATOM 1458 C CA . THR B 1 76 ? -7.148 -15.625 4.098 1 96.81 76 THR B CA 1
ATOM 1459 C C . THR B 1 76 ? -8.375 -16.516 3.943 1 96.81 76 THR B C 1
ATOM 1461 O O . THR B 1 76 ? -8.289 -17.594 3.342 1 96.81 76 THR B O 1
ATOM 1464 N N . THR B 1 77 ? -9.438 -16.062 4.484 1 96.88 77 THR B N 1
ATOM 1465 C CA . THR B 1 77 ? -10.688 -16.812 4.363 1 96.88 77 THR B CA 1
ATOM 1466 C C . THR B 1 77 ? -11.078 -16.984 2.898 1 96.88 77 THR B C 1
ATOM 1468 O O . THR B 1 77 ? -11.484 -18.062 2.477 1 96.88 77 THR B O 1
ATOM 1471 N N . ALA B 1 78 ? -10.969 -15.906 2.145 1 96.44 78 ALA B N 1
ATOM 1472 C CA . ALA B 1 78 ? -11.305 -15.961 0.724 1 96.44 78 ALA B CA 1
ATOM 1473 C C . ALA B 1 78 ? -10.461 -17 0.001 1 96.44 78 ALA B C 1
ATOM 1475 O O . ALA B 1 78 ? -10.984 -17.812 -0.774 1 96.44 78 ALA B O 1
ATOM 1476 N N . LEU B 1 79 ? -9.195 -17.062 0.251 1 94.62 79 LEU B N 1
ATOM 1477 C CA . LEU B 1 79 ? -8.297 -18.016 -0.394 1 94.62 79 LEU B CA 1
ATOM 1478 C C . LEU B 1 79 ? -8.609 -19.438 0.039 1 94.62 79 LEU B C 1
ATOM 1480 O O . LEU B 1 79 ? -8.578 -20.359 -0.779 1 94.62 79 LEU B O 1
ATOM 1484 N N . PHE B 1 80 ? -8.93 -19.609 1.255 1 93.56 80 PHE B N 1
ATOM 1485 C CA . PHE B 1 80 ? -9.203 -20.922 1.808 1 93.56 80 PHE B CA 1
ATOM 1486 C C . PHE B 1 80 ? -10.492 -21.5 1.222 1 93.56 80 PHE B C 1
ATOM 1488 O O . PHE B 1 80 ? -10.633 -22.719 1.102 1 93.56 80 PHE B O 1
ATOM 1495 N N . ARG B 1 81 ? -11.438 -20.609 0.858 1 94.31 81 ARG B N 1
ATOM 1496 C CA . ARG B 1 81 ? -12.703 -21.031 0.273 1 94.31 81 ARG B CA 1
ATOM 1497 C C . ARG B 1 81 ? -12.531 -21.406 -1.193 1 94.31 81 ARG B C 1
ATOM 1499 O O . ARG B 1 81 ? -13.492 -21.828 -1.851 1 94.31 81 ARG B O 1
ATOM 1506 N N . GLY B 1 82 ? -11.258 -21.234 -1.743 1 90.44 82 GLY B N 1
ATOM 1507 C CA . GLY B 1 82 ? -10.961 -21.703 -3.086 1 90.44 82 GLY B CA 1
ATOM 1508 C C . GLY B 1 82 ? -10.969 -20.594 -4.125 1 90.44 82 GLY B C 1
ATOM 1509 O O . GLY B 1 82 ? -10.812 -20.859 -5.32 1 90.44 82 GLY B O 1
ATOM 1510 N N . ASN B 1 83 ? -11.297 -19.422 -3.693 1 89.56 83 ASN B N 1
ATOM 1511 C CA . ASN B 1 83 ? -11.219 -18.281 -4.598 1 89.56 83 ASN B CA 1
ATOM 1512 C C . ASN B 1 83 ? -9.789 -17.766 -4.727 1 89.56 83 ASN B C 1
ATOM 1514 O O . ASN B 1 83 ? -9.352 -16.922 -3.934 1 89.56 83 ASN B O 1
ATOM 1518 N N . LYS B 1 84 ? -9.172 -18.125 -5.762 1 95.19 84 LYS B N 1
ATOM 1519 C CA . LYS B 1 84 ? -7.754 -17.812 -5.926 1 95.19 84 LYS B CA 1
ATOM 1520 C C . LYS B 1 84 ? -7.562 -16.594 -6.82 1 95.19 84 LYS B C 1
ATOM 1522 O O . LYS B 1 84 ? -6.777 -16.625 -7.77 1 95.19 84 LYS B O 1
ATOM 1527 N N . GLU B 1 85 ? -8.305 -15.609 -6.629 1 97.25 85 GLU B N 1
ATOM 1528 C CA . GLU B 1 85 ? -8.203 -14.32 -7.312 1 97.25 85 GLU B CA 1
ATOM 1529 C C . GLU B 1 85 ? -8.398 -13.164 -6.336 1 97.25 85 GLU B C 1
ATOM 1531 O O . GLU B 1 85 ? -9.016 -13.328 -5.285 1 97.25 85 GLU B O 1
ATOM 1536 N N . CYS B 1 86 ? -7.832 -12.07 -6.645 1 96.69 86 CYS B N 1
ATOM 1537 C CA . CYS B 1 86 ? -8.047 -10.859 -5.855 1 96.69 86 CYS B CA 1
ATOM 1538 C C . CYS B 1 86 ? -9.523 -10.492 -5.809 1 96.69 86 CYS B C 1
ATOM 1540 O O . CYS B 1 86 ? -10.156 -10.312 -6.855 1 96.69 86 CYS B O 1
ATOM 1542 N N . PRO B 1 87 ? -10.109 -10.32 -4.676 1 97.19 87 PRO B N 1
ATOM 1543 C CA . PRO B 1 87 ? -11.539 -10.023 -4.562 1 97.19 87 PRO B CA 1
ATOM 1544 C C . PRO B 1 87 ? -11.914 -8.703 -5.227 1 97.19 87 PRO B C 1
ATOM 1546 O O . PRO B 1 87 ? -13.086 -8.492 -5.566 1 97.19 87 PRO B O 1
ATOM 1549 N N . THR B 1 88 ? -10.945 -7.859 -5.488 1 95.88 88 THR B N 1
ATOM 1550 C CA . THR B 1 88 ? -11.258 -6.531 -6.008 1 95.88 88 THR B CA 1
ATOM 1551 C C . THR B 1 88 ? -11.133 -6.508 -7.531 1 95.88 88 THR B C 1
ATOM 1553 O O . THR B 1 88 ? -12.031 -6.027 -8.219 1 95.88 88 THR B O 1
ATOM 1556 N N . CYS B 1 89 ? -10.133 -7.094 -8.148 1 96.25 89 CYS B N 1
ATOM 1557 C CA . CYS B 1 89 ? -9.883 -6.887 -9.57 1 96.25 89 CYS B CA 1
ATOM 1558 C C . CYS B 1 89 ? -9.859 -8.219 -10.312 1 96.25 89 CYS B C 1
ATOM 1560 O O . CYS B 1 89 ? -9.75 -8.242 -11.539 1 96.25 89 CYS B O 1
ATOM 1562 N N . ARG B 1 90 ? -9.781 -9.312 -9.641 1 96 90 ARG B N 1
ATOM 1563 C CA . ARG B 1 90 ? -9.906 -10.68 -10.148 1 96 90 ARG B CA 1
ATOM 1564 C C . ARG B 1 90 ? -8.586 -11.164 -10.742 1 96 90 ARG B C 1
ATOM 1566 O O . ARG B 1 90 ? -8.531 -12.219 -11.375 1 96 90 ARG B O 1
ATOM 1573 N N . LYS B 1 91 ? -7.594 -10.438 -10.508 1 95.94 91 LYS B N 1
ATOM 1574 C CA . LYS B 1 91 ? -6.289 -10.969 -10.898 1 95.94 91 LYS B CA 1
ATOM 1575 C C . LYS B 1 91 ? -5.953 -12.234 -10.109 1 95.94 91 LYS B C 1
ATOM 1577 O O . LYS B 1 91 ? -6.223 -12.312 -8.906 1 95.94 91 LYS B O 1
ATOM 1582 N N . LYS B 1 92 ? -5.312 -13.062 -10.727 1 96.38 92 LYS B N 1
ATOM 1583 C CA . LYS B 1 92 ? -5 -14.367 -10.148 1 96.38 92 LYS B CA 1
ATOM 1584 C C . LYS B 1 92 ? -4.051 -14.227 -8.961 1 96.38 92 LYS B C 1
ATOM 1586 O O . LYS B 1 92 ? -3.074 -13.477 -9.023 1 96.38 92 LYS B O 1
ATOM 1591 N N . LEU B 1 93 ? -4.371 -14.922 -7.922 1 95 93 LEU B N 1
ATOM 1592 C CA . LEU B 1 93 ? -3.523 -15.094 -6.75 1 95 93 LEU B CA 1
ATOM 1593 C C . LEU B 1 93 ? -3.105 -16.547 -6.582 1 95 93 LEU B C 1
ATOM 1595 O O . LEU B 1 93 ? -3.957 -17.438 -6.539 1 95 93 LEU B O 1
ATOM 1599 N N . VAL B 1 94 ? -1.893 -16.859 -6.711 1 89.56 94 VAL B N 1
ATOM 1600 C CA . VAL B 1 94 ? -1.42 -18.234 -6.719 1 89.56 94 VAL B CA 1
ATOM 1601 C C . VAL B 1 94 ? -1.545 -18.828 -5.316 1 89.56 94 VAL B C 1
ATOM 1603 O O . VAL B 1 94 ? -1.955 -19.984 -5.16 1 89.56 94 VAL B O 1
ATOM 1606 N N . SER B 1 95 ? -1.12 -18.234 -4.297 1 92.12 95 SER B N 1
ATOM 1607 C CA . SER B 1 95 ? -1.123 -18.672 -2.904 1 92.12 95 SER B CA 1
ATOM 1608 C C . SER B 1 95 ? -0.957 -17.5 -1.953 1 92.12 95 SER B C 1
ATOM 1610 O O . SER B 1 95 ? -0.945 -16.344 -2.387 1 92.12 95 SER B O 1
ATOM 1612 N N . LYS B 1 96 ? -0.865 -17.844 -0.669 1 94.5 96 LYS B N 1
ATOM 1613 C CA . LYS B 1 96 ? -0.638 -16.844 0.369 1 94.5 96 LYS B CA 1
ATOM 1614 C C . LYS B 1 96 ? 0.667 -16.094 0.129 1 94.5 96 LYS B C 1
ATOM 1616 O O . LYS B 1 96 ? 0.852 -14.984 0.638 1 94.5 96 LYS B O 1
ATOM 1621 N N . ARG B 1 97 ? 1.53 -16.703 -0.702 1 95.19 97 ARG B N 1
ATOM 1622 C CA . ARG B 1 97 ? 2.82 -16.078 -0.988 1 95.19 97 ARG B CA 1
ATOM 1623 C C . ARG B 1 97 ? 2.648 -14.836 -1.859 1 95.19 97 ARG B C 1
ATOM 1625 O O . ARG B 1 97 ? 3.578 -14.039 -2 1 95.19 97 ARG B O 1
ATOM 1632 N N . SER B 1 98 ? 1.435 -14.656 -2.408 1 96.75 98 SER B N 1
ATOM 1633 C CA . SER B 1 98 ? 1.137 -13.492 -3.236 1 96.75 98 SER B CA 1
ATOM 1634 C C . SER B 1 98 ? 0.751 -12.289 -2.383 1 96.75 98 SER B C 1
ATOM 1636 O O . SER B 1 98 ? 0.524 -11.195 -2.906 1 96.75 98 SER B O 1
ATOM 1638 N N . LEU B 1 99 ? 0.77 -12.523 -1.064 1 97.75 99 LEU B N 1
ATOM 1639 C CA . LEU B 1 99 ? 0.354 -11.492 -0.125 1 97.75 99 LEU B CA 1
ATOM 1640 C C . LEU B 1 99 ? 1.525 -11.039 0.744 1 97.75 99 LEU B C 1
ATOM 1642 O O . LEU B 1 99 ? 2.465 -11.805 0.971 1 97.75 99 LEU B O 1
ATOM 1646 N N . ARG B 1 100 ? 1.435 -9.805 1.124 1 98.44 100 ARG B N 1
ATOM 1647 C CA . ARG B 1 100 ? 2.357 -9.25 2.107 1 98.44 100 ARG B CA 1
ATOM 1648 C C . ARG B 1 100 ? 1.607 -8.469 3.18 1 98.44 100 ARG B C 1
ATOM 1650 O O . ARG B 1 100 ? 0.665 -7.734 2.877 1 98.44 100 ARG B O 1
ATOM 1657 N N . PRO B 1 101 ? 1.979 -8.688 4.414 1 98.69 101 PRO B N 1
ATOM 1658 C CA . PRO B 1 101 ? 1.443 -7.777 5.43 1 98.69 101 PRO B CA 1
ATOM 1659 C C . PRO B 1 101 ? 1.919 -6.336 5.246 1 98.69 101 PRO B C 1
ATOM 1661 O O . PRO B 1 101 ? 3.059 -6.109 4.832 1 98.69 101 PRO B O 1
ATOM 1664 N N . ASP B 1 102 ? 1.078 -5.355 5.535 1 97.94 102 ASP B N 1
ATOM 1665 C CA . ASP B 1 102 ? 1.421 -3.945 5.383 1 97.94 102 ASP B CA 1
ATOM 1666 C C . ASP B 1 102 ? 1.297 -3.201 6.707 1 97.94 102 ASP B C 1
ATOM 1668 O O . ASP B 1 102 ? 0.35 -2.438 6.91 1 97.94 102 ASP B O 1
ATOM 1672 N N . PRO B 1 103 ? 2.27 -3.361 7.598 1 96.75 103 PRO B N 1
ATOM 1673 C CA . PRO B 1 103 ? 2.213 -2.652 8.875 1 96.75 103 PRO B CA 1
ATOM 1674 C C . PRO B 1 103 ? 2.24 -1.135 8.711 1 96.75 103 PRO B C 1
ATOM 1676 O O . PRO B 1 103 ? 1.731 -0.408 9.57 1 96.75 103 PRO B O 1
ATOM 1679 N N . ASN B 1 104 ? 2.859 -0.713 7.547 1 91.69 104 ASN B N 1
ATOM 1680 C CA . ASN B 1 104 ? 2.865 0.721 7.281 1 91.69 104 ASN B CA 1
ATOM 1681 C C . ASN B 1 104 ? 1.45 1.267 7.113 1 91.69 104 ASN B C 1
ATOM 1683 O O . ASN B 1 104 ? 1.133 2.346 7.617 1 91.69 104 ASN B O 1
ATOM 1687 N N . PHE B 1 105 ? 0.677 0.525 6.445 1 94.81 105 PHE B N 1
ATOM 1688 C CA . PHE B 1 105 ? -0.707 0.942 6.25 1 94.81 105 PHE B CA 1
ATOM 1689 C C . PHE B 1 105 ? -1.491 0.85 7.551 1 94.81 105 PHE B C 1
ATOM 1691 O O . PHE B 1 105 ? -2.328 1.708 7.84 1 94.81 105 PHE B O 1
ATOM 1698 N N . ASP B 1 106 ? -1.263 -0.125 8.32 1 95.31 106 ASP B N 1
ATOM 1699 C CA . ASP B 1 106 ? -1.905 -0.245 9.625 1 95.31 106 ASP B CA 1
ATOM 1700 C C . ASP B 1 106 ? -1.577 0.954 10.508 1 95.31 106 ASP B C 1
ATOM 1702 O O . ASP B 1 106 ? -2.434 1.438 11.25 1 95.31 106 ASP B O 1
ATOM 1706 N N . SER B 1 107 ? -0.359 1.36 10.469 1 92.75 107 SER B N 1
ATOM 1707 C CA . SER B 1 107 ? 0.04 2.537 11.234 1 92.75 107 SER B CA 1
ATOM 1708 C C . SER B 1 107 ? -0.724 3.777 10.773 1 92.75 107 SER B C 1
ATOM 1710 O O . SER B 1 107 ? -1.096 4.617 11.594 1 92.75 107 SER B O 1
ATOM 1712 N N . LEU B 1 108 ? -0.859 3.902 9.484 1 89.25 108 LEU B N 1
ATOM 1713 C CA . LEU B 1 108 ? -1.646 5.004 8.93 1 89.25 108 LEU B CA 1
ATOM 1714 C C . LEU B 1 108 ? -3.068 4.98 9.484 1 89.25 108 LEU B C 1
ATOM 1716 O O . LEU B 1 108 ? -3.584 6.012 9.922 1 89.25 108 LEU B O 1
ATOM 1720 N N . ILE B 1 109 ? -3.693 3.842 9.477 1 89.5 109 ILE B N 1
ATOM 1721 C CA . ILE B 1 109 ? -5.066 3.676 9.938 1 89.5 109 ILE B CA 1
ATOM 1722 C C . ILE B 1 109 ? -5.156 4.012 11.422 1 89.5 109 ILE B C 1
ATOM 1724 O O . ILE B 1 109 ? -6.137 4.617 11.875 1 89.5 109 ILE B O 1
ATOM 1728 N N . ALA B 1 110 ? -4.109 3.633 12.164 1 88.12 110 ALA B N 1
ATOM 1729 C CA . ALA B 1 110 ? -4.098 3.859 13.609 1 88.12 110 ALA B CA 1
ATOM 1730 C C . ALA B 1 110 ? -4.062 5.352 13.93 1 88.12 110 ALA B C 1
ATOM 1732 O O . ALA B 1 110 ? -4.453 5.766 15.023 1 88.12 110 ALA B O 1
ATOM 1733 N N . LYS B 1 111 ? -3.629 6.086 13 1 80.94 111 LYS B N 1
ATOM 1734 C CA . LYS B 1 111 ? -3.475 7.52 13.219 1 80.94 111 LYS B CA 1
ATOM 1735 C C . LYS B 1 111 ? -4.711 8.281 12.75 1 80.94 111 LYS B C 1
ATOM 1737 O O . LYS B 1 111 ? -4.832 9.484 12.992 1 80.94 111 LYS B O 1
ATOM 1742 N N . VAL B 1 112 ? -5.453 7.641 11.992 1 74.25 112 VAL B N 1
ATOM 1743 C CA . VAL B 1 112 ? -6.695 8.258 11.539 1 74.25 112 VAL B CA 1
ATOM 1744 C C . VAL B 1 112 ? -7.773 8.086 12.617 1 74.25 112 VAL B C 1
ATOM 1746 O O . VAL B 1 112 ? -7.543 8.391 13.789 1 74.25 112 VAL B O 1
#